Protein AF-A0A941ZDP1-F1 (afdb_monomer)

Secondary structure (DSSP, 8-state):
-GGGHHHHHHHHHHHHHHHH----HHHHHHHHHHHHHHHHHHHHTTHHHHHHHHHHHHS-HHIIIIIIGGGTTHHHHHHHHHHHHHHHHHHHHHTTTTHHHHHHHHHHHHHHHHTHHHHHHHHHHHHHHHHHHHTT-S-HHHHHHHHHHHHHHHHHHHHHHHHHHHHHHHHHHHHHHHHHHHHHHT--

pLDDT: mean 88.88, std 9.95, range [43.84, 97.94]

Mean predicted aligned error: 8.39 Å

Foldseek 3Di:
DVLLVVLVVLVVVLVCCLVPHQDDLVLLQCLQVVLVVVVVVCVVVVVLVVVLVVLCVVDPPCCLCPPCNVNSSSVVVVSNSVSVSSNSSSCSNCCVVCVVVCVVCVVVVVLVVLLPVLCVVQLVVQLVVLLVVLVVDPDPVSSVCSSVVVSVVVSVVVSVVVSVCVVVVVVVVVVVVVVVVVVVVVVD

Radius of gyration: 22.76 Å; Cα contacts (8 Å, |Δi|>4): 131; chains: 1; bounding box: 54×56×54 Å

Sequence (188 aa):
ILILMPVWLLGVLVYYIIKHRQVSEWAGWLMFTGSLLLYTLFRCADYPDYLYGLTASYIDQDFMMYTLKWSQEFLSSYAIGLLVAIHFIGAATVAPRLASLLYAGEKPIRYLAGFTFATYLFHYPLLQFFAAIASHFNDQMVRNMIMIFGSIAVIWALGTVTERRKADIKRWILFWCELFSRKVWVRL

Solvent-accessible surface area (backbone atoms only — not comparable to full-atom values): 10077 Å² total; per-residue (Å²): 116,74,85,54,42,64,49,56,49,43,54,56,49,43,53,52,44,62,74,75,49,86,67,55,63,68,58,10,47,48,29,33,53,47,28,52,52,52,50,50,51,43,58,76,66,46,42,52,61,52,46,38,52,53,49,57,74,79,40,60,65,64,54,36,61,73,70,40,47,94,53,54,52,46,68,42,47,46,56,50,39,50,36,51,39,44,22,50,52,7,43,66,51,44,38,76,81,44,37,72,62,50,61,73,44,41,65,64,51,53,56,57,57,59,30,51,61,37,41,68,71,41,46,64,63,33,36,53,53,31,45,65,64,28,67,81,49,89,49,66,66,62,29,51,47,46,21,50,53,50,31,51,52,51,33,51,55,51,19,62,56,50,56,66,43,50,61,54,51,50,51,52,51,51,51,50,54,52,56,53,55,56,58,59,66,76,75,114

Structure (mmCIF, N/CA/C/O backbone):
data_AF-A0A941ZDP1-F1
#
_entry.id   AF-A0A941ZDP1-F1
#
loop_
_atom_site.group_PDB
_atom_site.id
_atom_site.type_symbol
_atom_site.label_atom_id
_atom_site.label_alt_id
_atom_site.label_comp_id
_atom_site.label_asym_id
_atom_site.label_entity_id
_atom_site.label_seq_id
_atom_site.pdbx_PDB_ins_code
_atom_site.Cartn_x
_atom_site.Cartn_y
_atom_site.Cartn_z
_atom_site.occupancy
_atom_site.B_iso_or_equiv
_atom_site.auth_seq_id
_atom_site.auth_comp_id
_atom_site.auth_asym_id
_atom_site.auth_atom_id
_atom_site.pdbx_PDB_model_num
ATOM 1 N N . ILE A 1 1 ? 9.994 -15.106 1.713 1.00 72.56 1 ILE A N 1
ATOM 2 C CA . ILE A 1 1 ? 8.556 -15.064 2.092 1.00 72.56 1 ILE A CA 1
ATOM 3 C C . ILE A 1 1 ? 8.338 -15.141 3.608 1.00 72.56 1 ILE A C 1
ATOM 5 O O . ILE A 1 1 ? 7.694 -14.248 4.136 1.00 72.56 1 ILE A O 1
ATOM 9 N N . LEU A 1 2 ? 8.905 -16.125 4.327 1.00 87.56 2 LEU A N 1
ATOM 10 C CA . LEU A 1 2 ? 8.680 -16.290 5.777 1.00 87.56 2 LEU A CA 1
ATOM 11 C C . LEU A 1 2 ? 9.165 -15.105 6.619 1.00 87.56 2 LEU A C 1
ATOM 13 O O . LEU A 1 2 ? 8.525 -14.765 7.605 1.00 87.56 2 LEU A O 1
ATOM 17 N N . ILE A 1 3 ? 10.232 -14.423 6.195 1.00 89.94 3 ILE A N 1
ATOM 18 C CA . ILE A 1 3 ? 10.714 -13.226 6.890 1.00 89.94 3 ILE A CA 1
ATOM 19 C C . ILE A 1 3 ? 9.667 -12.100 6.903 1.00 89.94 3 ILE A C 1
ATOM 21 O O . ILE A 1 3 ? 9.624 -11.329 7.842 1.00 89.94 3 ILE A O 1
ATOM 25 N N . LEU A 1 4 ? 8.751 -12.027 5.932 1.00 90.50 4 LEU A N 1
ATOM 26 C CA . LEU A 1 4 ? 7.676 -11.022 5.912 1.00 90.50 4 LEU A CA 1
ATOM 27 C C . LEU A 1 4 ? 6.377 -11.510 6.576 1.00 90.50 4 LEU A C 1
ATOM 29 O O . LEU A 1 4 ? 5.412 -10.753 6.669 1.00 90.50 4 LEU A O 1
ATOM 33 N N . MET A 1 5 ? 6.346 -12.748 7.079 1.00 93.31 5 MET A N 1
ATOM 34 C CA . MET A 1 5 ? 5.198 -13.312 7.796 1.00 93.31 5 MET A CA 1
ATOM 35 C C . MET A 1 5 ? 4.706 -12.429 8.959 1.00 93.31 5 MET A C 1
ATOM 37 O O . MET A 1 5 ? 3.488 -12.298 9.093 1.00 93.31 5 MET A O 1
ATOM 41 N N . PRO A 1 6 ? 5.569 -11.759 9.755 1.00 93.62 6 PRO A N 1
ATOM 42 C CA . PRO A 1 6 ? 5.095 -10.863 10.810 1.00 93.62 6 PRO A CA 1
ATOM 43 C C . PRO A 1 6 ? 4.196 -9.737 10.287 1.00 93.62 6 PRO A C 1
ATOM 45 O O . PRO A 1 6 ? 3.195 -9.418 10.919 1.00 93.62 6 PRO A O 1
ATOM 48 N N . VAL A 1 7 ? 4.483 -9.188 9.100 1.00 93.88 7 VAL A N 1
ATOM 49 C CA . VAL A 1 7 ? 3.652 -8.142 8.475 1.00 93.88 7 VAL A CA 1
ATOM 50 C C . VAL A 1 7 ? 2.269 -8.686 8.120 1.00 93.88 7 VAL A C 1
ATOM 52 O O . VAL A 1 7 ? 1.257 -8.017 8.316 1.00 93.88 7 VAL A O 1
ATOM 55 N N . TRP A 1 8 ? 2.204 -9.931 7.648 1.00 92.62 8 TRP A N 1
ATOM 56 C CA . TRP A 1 8 ? 0.931 -10.596 7.383 1.00 92.62 8 TRP A CA 1
ATOM 57 C C . TRP A 1 8 ? 0.135 -10.840 8.675 1.00 92.62 8 TRP A C 1
ATOM 59 O O . TRP A 1 8 ? -1.060 -10.545 8.733 1.00 92.62 8 TRP A O 1
ATOM 69 N N . LEU A 1 9 ? 0.804 -11.307 9.736 1.00 95.25 9 LEU A N 1
ATOM 70 C CA . LEU A 1 9 ? 0.188 -11.506 11.050 1.00 95.25 9 LEU A CA 1
ATOM 71 C C . LEU A 1 9 ? -0.307 -10.193 11.667 1.00 95.25 9 LEU A C 1
ATOM 73 O O . LEU A 1 9 ? -1.360 -10.196 12.303 1.00 95.25 9 LEU A O 1
ATOM 77 N N . LEU A 1 10 ? 0.381 -9.069 11.438 1.00 95.12 10 LEU A N 1
ATOM 78 C CA . LEU A 1 10 ? -0.112 -7.746 11.832 1.00 95.12 10 LEU A CA 1
ATOM 79 C C . LEU A 1 10 ? -1.466 -7.437 11.182 1.00 95.12 10 LEU A C 1
ATOM 81 O O . LEU A 1 10 ? -2.360 -6.944 11.861 1.00 95.12 10 LEU A O 1
ATOM 85 N N . GLY A 1 11 ? -1.664 -7.783 9.907 1.00 94.19 11 GLY A N 1
ATOM 86 C CA . GLY A 1 11 ? -2.963 -7.630 9.244 1.00 94.19 11 GLY A CA 1
ATOM 87 C C . GLY A 1 11 ? -4.074 -8.452 9.909 1.00 94.19 11 GLY A C 1
ATOM 88 O O . GLY A 1 11 ? -5.175 -7.948 10.141 1.00 94.19 11 GLY A O 1
ATOM 89 N N . VAL A 1 12 ? -3.775 -9.700 10.284 1.00 95.06 12 VAL A N 1
ATOM 90 C CA . VAL A 1 12 ? -4.707 -10.563 11.032 1.00 95.06 12 VAL A CA 1
ATOM 91 C C . VAL A 1 12 ? -5.021 -9.967 12.406 1.00 95.06 12 VAL A C 1
ATOM 93 O O . VAL A 1 12 ? -6.183 -9.900 12.804 1.00 95.06 12 VAL A O 1
ATOM 96 N N . LEU A 1 13 ? -4.002 -9.485 13.119 1.00 95.56 13 LEU A N 1
ATOM 97 C CA . LEU A 1 13 ? -4.158 -8.830 14.415 1.00 95.56 13 LEU A CA 1
ATOM 98 C C . LEU A 1 13 ? -5.055 -7.588 14.313 1.00 95.56 13 LEU A C 1
ATOM 100 O O . LEU A 1 13 ? -5.985 -7.442 15.103 1.00 95.56 13 LEU A O 1
ATOM 104 N N . VAL A 1 14 ? -4.819 -6.729 13.319 1.00 95.94 14 VAL A N 1
ATOM 105 C CA . VAL A 1 14 ? -5.633 -5.534 13.047 1.00 95.94 14 VAL A CA 1
ATOM 106 C C . VAL A 1 14 ? -7.095 -5.907 12.824 1.00 95.94 14 VAL A C 1
ATOM 108 O O . VAL A 1 14 ? -7.973 -5.284 13.419 1.00 95.94 14 VAL A O 1
ATOM 111 N N . TYR A 1 15 ? -7.370 -6.953 12.037 1.00 94.62 15 TYR A N 1
ATOM 112 C CA . TYR A 1 15 ? -8.733 -7.446 11.826 1.00 94.62 15 TYR A CA 1
ATOM 113 C C . TYR A 1 15 ? -9.427 -7.804 13.150 1.00 94.62 15 TYR A C 1
ATOM 115 O O . TYR A 1 15 ? -10.560 -7.379 13.388 1.00 94.62 15 TYR A O 1
ATOM 123 N N . TYR A 1 16 ? -8.749 -8.535 14.039 1.00 94.44 16 TYR A N 1
ATOM 124 C CA . TYR A 1 16 ? -9.312 -8.885 15.345 1.00 94.44 16 TYR A CA 1
ATOM 125 C C . TYR A 1 16 ? -9.478 -7.672 16.265 1.00 94.44 16 TYR A C 1
ATOM 127 O O . TYR A 1 16 ? -10.497 -7.573 16.949 1.00 94.44 16 TYR A O 1
ATOM 135 N N . ILE A 1 17 ? -8.525 -6.735 16.269 1.00 93.81 17 ILE A N 1
ATOM 136 C CA . ILE A 1 17 ? -8.624 -5.503 17.062 1.00 93.81 17 ILE A CA 1
ATOM 137 C C . ILE A 1 17 ? -9.848 -4.697 16.631 1.00 93.81 17 ILE A C 1
ATOM 139 O O . ILE A 1 17 ? -10.674 -4.376 17.478 1.00 93.81 17 ILE A O 1
ATOM 143 N N . ILE A 1 18 ? -10.007 -4.434 15.332 1.00 94.12 18 ILE A N 1
ATOM 144 C CA . ILE A 1 18 ? -11.134 -3.654 14.798 1.00 94.12 18 ILE A CA 1
ATOM 145 C C . ILE A 1 18 ? -12.472 -4.342 15.099 1.00 94.12 18 ILE A C 1
ATOM 147 O O . ILE A 1 18 ? -13.456 -3.683 15.422 1.00 94.12 18 ILE A O 1
ATOM 151 N N . LYS A 1 19 ? -12.520 -5.677 15.018 1.00 92.62 19 LYS A N 1
ATOM 152 C CA . LYS A 1 19 ? -13.747 -6.444 15.260 1.00 92.62 19 LYS A CA 1
ATOM 153 C C . LYS A 1 19 ? -14.175 -6.461 16.730 1.00 92.62 19 LYS A C 1
ATOM 155 O O . LYS A 1 19 ? -15.371 -6.498 17.006 1.00 92.62 19 LYS A O 1
ATOM 160 N N . HIS A 1 20 ? -13.223 -6.492 17.664 1.00 89.94 20 HIS A N 1
ATOM 161 C CA . HIS A 1 20 ? -13.499 -6.765 19.080 1.00 89.94 20 HIS A CA 1
ATOM 162 C C . HIS A 1 20 ? -13.248 -5.588 20.024 1.00 89.94 20 HIS A C 1
ATOM 164 O O . HIS A 1 20 ? -13.673 -5.649 21.177 1.00 89.94 20 HIS A O 1
ATOM 170 N N . ARG A 1 21 ? -12.559 -4.532 19.586 1.00 83.69 21 ARG A N 1
ATOM 171 C CA . ARG A 1 21 ? -12.240 -3.379 20.430 1.00 83.69 21 ARG A CA 1
ATOM 172 C C . ARG A 1 21 ? -12.744 -2.089 19.811 1.00 83.69 21 ARG A C 1
ATOM 174 O O . ARG A 1 21 ? -12.539 -1.818 18.636 1.00 83.69 21 ARG A O 1
ATOM 181 N N . GLN A 1 22 ? -13.352 -1.273 20.660 1.00 80.44 22 GLN A N 1
ATOM 182 C CA . GLN A 1 22 ? -13.681 0.110 20.356 1.00 80.44 22 GLN A CA 1
ATOM 183 C C . GLN A 1 22 ? -12.538 0.976 20.889 1.00 80.44 22 GLN A C 1
ATOM 185 O O . GLN A 1 22 ? -12.274 0.995 22.092 1.00 80.44 22 GLN A O 1
ATOM 190 N N . VAL A 1 23 ? -11.813 1.630 19.986 1.00 90.19 23 VAL A N 1
ATOM 191 C CA . VAL A 1 23 ? -10.816 2.648 20.335 1.00 90.19 23 VAL A CA 1
ATOM 192 C C . VAL A 1 23 ? -11.554 3.974 20.518 1.00 90.19 23 VAL A C 1
ATOM 194 O O . VAL A 1 23 ? -12.554 4.226 19.848 1.00 90.19 23 VAL A O 1
ATOM 197 N N . SER A 1 24 ? -11.105 4.821 21.447 1.00 93.88 24 SER A N 1
ATOM 198 C CA . SER A 1 24 ? -11.713 6.143 21.613 1.00 93.88 24 SER A CA 1
ATOM 199 C C . SER A 1 24 ? -11.507 6.993 20.358 1.00 93.88 24 SER A C 1
ATOM 201 O O . SER A 1 24 ? -10.488 6.884 19.679 1.00 93.88 24 SER A O 1
ATOM 203 N N . GLU A 1 25 ? -12.457 7.875 20.058 1.00 93.31 25 GLU A N 1
ATOM 204 C CA . GLU A 1 25 ? -12.413 8.690 18.839 1.00 93.31 25 GLU A CA 1
ATOM 205 C C . GLU A 1 25 ? -11.137 9.544 18.743 1.00 93.31 25 GLU A C 1
ATOM 207 O O . GLU A 1 25 ? -10.504 9.603 17.690 1.00 93.31 25 GLU A O 1
ATOM 212 N N . TRP A 1 26 ? -10.714 10.148 19.858 1.00 96.12 26 TRP A N 1
ATOM 213 C CA . TRP A 1 26 ? -9.464 10.907 19.933 1.00 96.12 26 TRP A CA 1
ATOM 214 C C . TRP A 1 26 ? -8.241 10.052 19.580 1.00 96.12 26 TRP A C 1
ATOM 216 O O . TRP A 1 26 ? -7.421 10.449 18.751 1.00 96.12 26 TRP A O 1
ATOM 226 N N . ALA A 1 27 ? -8.133 8.858 20.172 1.00 96.06 27 ALA A N 1
ATOM 227 C CA . ALA A 1 27 ? -7.043 7.941 19.864 1.00 96.06 27 ALA A CA 1
ATOM 228 C C . ALA A 1 27 ? -7.111 7.466 18.404 1.00 96.06 27 ALA A C 1
ATOM 230 O O . ALA A 1 27 ? -6.072 7.345 17.763 1.00 96.06 27 ALA A O 1
ATOM 231 N N . GLY A 1 28 ? -8.314 7.276 17.853 1.00 96.06 28 GLY A N 1
ATOM 232 C CA . GLY A 1 28 ? -8.525 6.957 16.442 1.00 96.06 28 GLY A CA 1
ATOM 233 C C . GLY A 1 28 ? -7.964 8.025 15.502 1.00 96.06 28 GLY A C 1
ATOM 234 O O . GLY A 1 28 ? -7.214 7.695 14.583 1.00 96.06 28 GLY A O 1
ATOM 235 N N . TRP A 1 29 ? -8.253 9.303 15.763 1.00 97.38 29 TRP A N 1
ATOM 236 C CA . TRP A 1 29 ? -7.691 10.417 14.992 1.00 97.38 29 TRP A CA 1
ATOM 237 C C . TRP A 1 29 ? -6.174 10.504 15.120 1.00 97.38 29 TRP A C 1
ATOM 239 O O . TRP A 1 29 ? -5.500 10.625 14.099 1.00 97.38 29 TRP A O 1
ATOM 249 N N . LEU A 1 30 ? -5.636 10.377 16.336 1.00 97.81 30 LEU A N 1
ATOM 250 C CA . LEU A 1 30 ? -4.191 10.381 16.567 1.00 97.81 30 LEU A CA 1
ATOM 251 C C . LEU A 1 30 ? -3.495 9.230 15.828 1.00 97.81 30 LEU A C 1
ATOM 253 O O . LEU A 1 30 ? -2.451 9.431 15.218 1.00 97.81 30 LEU A O 1
ATOM 257 N N . MET A 1 31 ? -4.081 8.031 15.838 1.00 97.62 31 MET A N 1
ATOM 258 C CA . MET A 1 31 ? -3.571 6.881 15.089 1.00 97.62 31 MET A CA 1
ATOM 259 C C . MET A 1 31 ? -3.656 7.107 13.578 1.00 97.62 31 MET A C 1
ATOM 261 O O . MET A 1 31 ? -2.704 6.804 12.863 1.00 97.62 31 MET A O 1
ATOM 265 N N . PHE A 1 32 ? -4.762 7.661 13.080 1.00 97.31 32 PHE A N 1
ATOM 266 C CA . PHE A 1 32 ? -4.978 7.902 11.654 1.00 97.31 32 PHE A CA 1
ATOM 267 C C . PHE A 1 32 ? -4.021 8.961 11.089 1.00 97.31 32 PHE A C 1
ATOM 269 O O . PHE A 1 32 ? -3.308 8.687 10.125 1.00 97.31 32 PHE A O 1
ATOM 276 N N . THR A 1 33 ? -3.961 10.151 11.694 1.00 97.62 33 THR A N 1
ATOM 277 C CA . THR A 1 33 ? -3.116 11.255 11.209 1.00 97.62 33 THR A CA 1
ATOM 278 C C . THR A 1 33 ? -1.663 11.100 11.640 1.00 97.62 33 THR A C 1
ATOM 280 O O . THR A 1 33 ? -0.757 11.360 10.850 1.00 97.62 33 THR A O 1
ATOM 283 N N . GLY A 1 34 ? -1.422 10.618 12.861 1.00 97.75 34 GLY A N 1
ATOM 284 C CA . GLY A 1 34 ? -0.081 10.409 13.397 1.00 97.75 34 GLY A CA 1
ATOM 285 C C . GLY A 1 34 ? 0.694 9.340 12.634 1.00 97.75 34 GLY A C 1
ATOM 286 O O . GLY A 1 34 ? 1.875 9.535 12.370 1.00 97.75 34 GLY A O 1
ATOM 287 N N . SER A 1 35 ? 0.046 8.252 12.201 1.00 97.69 35 SER A N 1
ATOM 288 C CA . SER A 1 35 ? 0.704 7.237 11.358 1.00 97.69 35 SER A CA 1
ATOM 289 C C . SER A 1 35 ? 1.118 7.785 9.991 1.00 97.69 35 SER A C 1
ATOM 291 O O . SER A 1 35 ? 2.223 7.492 9.539 1.00 97.69 35 SER A O 1
ATOM 293 N N . LEU A 1 36 ? 0.282 8.617 9.357 1.00 97.25 36 LEU A N 1
ATOM 294 C CA . LEU A 1 36 ? 0.625 9.285 8.098 1.00 97.25 36 LEU A CA 1
ATOM 295 C C . LEU A 1 36 ? 1.797 10.248 8.288 1.00 97.25 36 LEU A C 1
ATOM 297 O O . LEU A 1 36 ? 2.756 10.193 7.521 1.00 97.25 36 LEU A O 1
ATOM 301 N N . LEU A 1 37 ? 1.754 11.081 9.331 1.00 97.94 37 LEU A N 1
ATOM 302 C CA . LEU A 1 37 ? 2.835 12.010 9.645 1.00 97.94 37 LEU A CA 1
ATOM 303 C C . LEU A 1 37 ? 4.148 11.259 9.900 1.00 97.94 37 LEU A C 1
ATOM 305 O O . LEU A 1 37 ? 5.164 11.564 9.279 1.00 97.94 37 LEU A O 1
ATOM 309 N N . LEU A 1 38 ? 4.122 10.228 10.746 1.00 97.69 38 LEU A N 1
ATOM 310 C CA . LEU A 1 38 ? 5.295 9.403 11.029 1.00 97.69 38 LEU A CA 1
ATOM 311 C C . LEU A 1 38 ? 5.821 8.705 9.776 1.00 97.69 38 LEU A C 1
ATOM 313 O O . LEU A 1 38 ? 7.029 8.684 9.575 1.00 97.69 38 LEU A O 1
ATOM 317 N N . TYR A 1 39 ? 4.950 8.192 8.905 1.00 97.50 39 TYR A N 1
ATOM 318 C CA . TYR A 1 39 ? 5.371 7.611 7.630 1.00 97.50 39 TYR A CA 1
ATOM 319 C C . TYR A 1 39 ? 6.053 8.646 6.728 1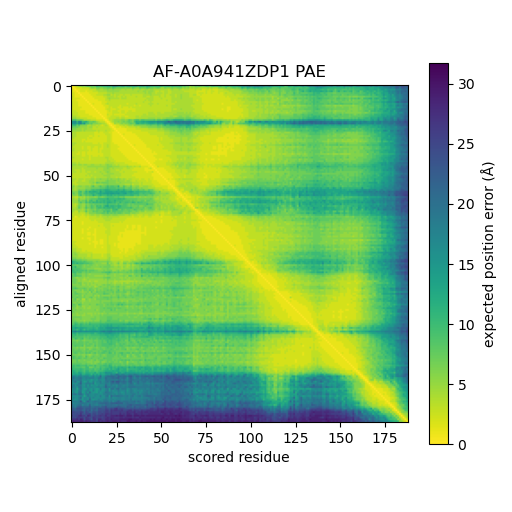.00 97.50 39 TYR A C 1
ATOM 321 O O . TYR A 1 39 ? 7.100 8.362 6.148 1.00 97.50 39 TYR A O 1
ATOM 329 N N . THR A 1 40 ? 5.499 9.859 6.625 1.00 97.19 40 THR A N 1
ATOM 330 C CA . THR A 1 40 ? 6.119 10.924 5.826 1.00 97.19 40 THR A CA 1
ATOM 331 C C . THR A 1 40 ? 7.479 11.326 6.380 1.00 97.19 40 THR A C 1
ATOM 333 O O . THR A 1 40 ? 8.433 11.397 5.615 1.00 97.19 40 THR A O 1
ATOM 336 N N . LEU A 1 41 ? 7.612 11.490 7.699 1.00 97.44 41 LEU A N 1
ATOM 337 C CA . LEU A 1 41 ? 8.895 11.776 8.343 1.00 97.44 41 LEU A CA 1
ATOM 338 C C . LEU A 1 41 ? 9.895 10.635 8.133 1.00 97.44 41 LEU A C 1
ATOM 340 O O . LEU A 1 41 ? 11.043 10.884 7.783 1.00 97.44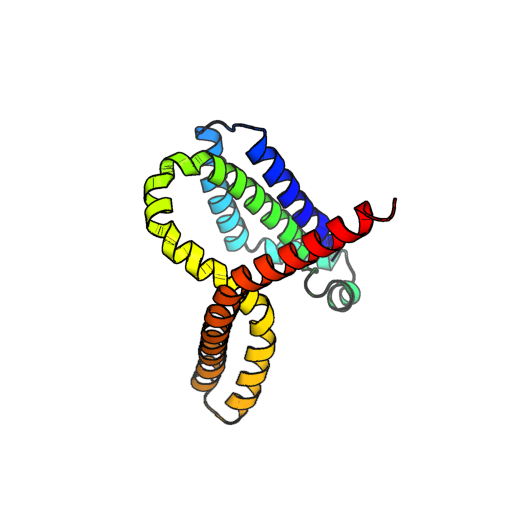 41 LEU A O 1
ATOM 344 N N . PHE A 1 42 ? 9.443 9.387 8.272 1.00 96.00 42 PHE A N 1
ATOM 345 C CA . PHE A 1 42 ? 10.253 8.195 8.034 1.00 96.00 42 PHE A CA 1
ATOM 346 C C . PHE A 1 42 ? 10.812 8.159 6.605 1.00 96.00 42 PHE A C 1
ATOM 348 O O . PHE A 1 42 ? 11.974 7.819 6.405 1.00 96.00 42 PHE A O 1
ATOM 355 N N . ARG A 1 43 ? 10.009 8.550 5.608 1.00 95.06 43 ARG A N 1
ATOM 356 C CA . ARG A 1 43 ? 10.439 8.614 4.204 1.00 95.06 43 ARG A CA 1
ATOM 357 C C . ARG A 1 43 ? 11.306 9.833 3.897 1.00 95.06 43 ARG A C 1
ATOM 359 O O . ARG A 1 43 ? 12.279 9.677 3.182 1.00 95.06 43 ARG A O 1
ATOM 366 N N . CYS A 1 44 ? 10.974 11.012 4.418 1.00 96.12 44 CYS A N 1
ATOM 367 C CA . CYS A 1 44 ? 11.727 12.243 4.151 1.00 96.12 44 CYS A CA 1
ATOM 368 C C . CYS A 1 44 ? 13.101 12.277 4.829 1.00 96.12 44 CYS A C 1
ATOM 370 O O . CYS A 1 44 ? 13.954 13.051 4.415 1.00 96.12 44 CYS A O 1
ATOM 372 N N . ALA A 1 45 ? 13.300 11.487 5.884 1.00 95.62 45 ALA A N 1
ATOM 373 C CA . ALA A 1 45 ? 14.588 11.341 6.556 1.00 95.62 45 ALA A CA 1
ATOM 374 C C . ALA A 1 45 ? 15.385 10.114 6.069 1.00 95.62 45 ALA A C 1
ATOM 376 O O . ALA A 1 45 ? 16.323 9.704 6.746 1.00 95.62 45 ALA A O 1
ATOM 377 N N . ASP A 1 46 ? 14.986 9.502 4.945 1.00 94.25 46 ASP A N 1
ATOM 378 C CA . ASP A 1 46 ? 15.668 8.365 4.306 1.00 94.25 46 ASP A CA 1
ATOM 379 C C . ASP A 1 46 ? 15.950 7.178 5.251 1.00 94.25 46 ASP A C 1
ATOM 381 O O . ASP A 1 46 ? 16.885 6.396 5.066 1.00 94.25 46 ASP A O 1
ATOM 385 N N . TYR A 1 47 ? 15.093 6.983 6.263 1.00 94.12 47 TYR A N 1
ATOM 386 C CA . TYR A 1 47 ? 15.219 5.853 7.186 1.00 94.12 47 TYR A CA 1
ATOM 387 C C . TYR A 1 47 ? 15.203 4.478 6.504 1.00 94.12 47 TYR A C 1
ATOM 389 O O . TYR A 1 47 ? 15.905 3.598 6.999 1.00 94.12 47 TYR A O 1
ATOM 397 N N . PRO A 1 48 ? 14.447 4.238 5.411 1.00 93.12 48 PRO A N 1
ATOM 398 C CA . PRO A 1 48 ? 14.537 2.976 4.683 1.00 93.12 48 PRO A CA 1
ATOM 399 C C . PRO A 1 48 ? 15.965 2.645 4.244 1.00 93.12 48 PRO A C 1
ATOM 401 O O . PRO A 1 48 ? 16.440 1.548 4.522 1.00 93.12 48 PRO A O 1
ATOM 404 N N . ASP A 1 49 ? 16.673 3.616 3.664 1.00 92.62 49 ASP A N 1
ATOM 405 C CA . ASP A 1 49 ? 18.039 3.420 3.176 1.00 92.62 49 ASP A CA 1
ATOM 406 C C . ASP A 1 49 ? 19.018 3.242 4.344 1.00 92.62 49 ASP A C 1
ATOM 408 O O . ASP A 1 49 ? 19.926 2.411 4.289 1.00 92.62 49 ASP A O 1
ATOM 412 N N . TYR A 1 50 ? 18.790 3.954 5.453 1.00 93.62 50 TYR A N 1
ATOM 413 C CA . TYR A 1 50 ? 19.544 3.746 6.689 1.00 93.62 50 TYR A CA 1
ATOM 414 C C . TYR A 1 50 ? 19.365 2.324 7.251 1.00 93.62 50 TYR A C 1
ATOM 416 O O . TYR A 1 50 ? 20.347 1.669 7.603 1.00 93.62 50 TYR A O 1
ATOM 424 N N . LEU A 1 51 ? 18.129 1.817 7.323 1.00 92.94 51 LEU A N 1
ATOM 425 C CA . LEU A 1 51 ? 17.842 0.464 7.814 1.00 92.94 51 LEU A CA 1
ATOM 426 C C . LEU A 1 51 ? 18.371 -0.615 6.864 1.00 92.94 51 LEU A C 1
ATOM 428 O O . LEU A 1 51 ? 18.832 -1.663 7.329 1.00 92.94 51 LEU A O 1
ATOM 432 N N . TYR A 1 52 ? 18.347 -0.360 5.556 1.00 91.06 52 TYR A N 1
ATOM 433 C CA . TYR A 1 52 ? 19.005 -1.211 4.574 1.00 91.06 52 TYR A CA 1
ATOM 434 C C . TYR A 1 52 ? 20.515 -1.264 4.815 1.00 91.06 52 TYR A C 1
ATOM 436 O O . TYR A 1 52 ? 21.070 -2.353 4.952 1.00 91.06 52 TYR A O 1
ATOM 444 N N . GLY A 1 53 ? 21.170 -0.106 4.954 1.00 90.75 53 GLY A N 1
ATOM 445 C CA . GLY A 1 53 ? 22.604 -0.012 5.240 1.00 90.75 53 GLY A CA 1
ATOM 446 C C . GLY A 1 53 ? 22.993 -0.710 6.544 1.00 90.75 53 GLY A C 1
ATOM 447 O O . GLY A 1 53 ? 23.983 -1.440 6.591 1.00 90.75 53 GLY A O 1
ATOM 448 N N . LEU A 1 54 ? 22.168 -0.567 7.584 1.00 90.88 54 LEU A N 1
ATOM 449 C CA . LEU A 1 54 ? 22.338 -1.286 8.843 1.00 90.88 54 LEU A CA 1
ATOM 450 C C . LEU A 1 54 ? 22.267 -2.800 8.619 1.00 90.88 54 LEU A C 1
ATOM 452 O O . LEU A 1 54 ? 23.157 -3.528 9.047 1.00 90.88 54 LEU A O 1
ATOM 456 N N . THR A 1 55 ? 21.255 -3.280 7.899 1.00 89.81 55 THR A N 1
ATOM 457 C CA . THR A 1 55 ? 21.100 -4.708 7.585 1.00 89.81 55 THR A CA 1
ATOM 458 C C . THR A 1 55 ? 22.301 -5.232 6.792 1.00 89.81 55 THR A C 1
ATOM 460 O O . THR A 1 55 ? 22.853 -6.274 7.139 1.00 89.81 55 THR A O 1
ATOM 463 N N . ALA A 1 56 ? 22.765 -4.468 5.802 1.00 89.56 56 ALA A N 1
ATOM 464 C CA . ALA A 1 56 ? 23.924 -4.794 4.974 1.00 89.56 56 ALA A CA 1
ATOM 465 C C . ALA A 1 56 ? 25.261 -4.781 5.736 1.00 89.56 56 ALA A C 1
ATOM 467 O O . ALA A 1 56 ? 26.223 -5.389 5.277 1.00 89.56 56 ALA A O 1
ATOM 468 N N . SER A 1 57 ? 25.344 -4.118 6.897 1.00 91.50 57 SER A N 1
ATOM 469 C CA . SER A 1 57 ? 26.533 -4.185 7.760 1.00 91.50 57 SER A CA 1
ATOM 470 C C . SER A 1 57 ? 26.628 -5.465 8.598 1.00 91.50 57 SER A C 1
ATOM 472 O O . SER A 1 57 ? 27.719 -5.820 9.038 1.00 91.50 57 SER A O 1
ATOM 474 N N . TYR A 1 58 ? 25.507 -6.166 8.814 1.00 90.38 58 TYR A N 1
ATOM 475 C CA . TYR A 1 58 ? 25.448 -7.378 9.644 1.00 90.38 58 TYR A CA 1
ATOM 476 C C . TYR A 1 58 ? 25.182 -8.656 8.848 1.00 90.38 58 TYR A C 1
ATOM 478 O O . TYR A 1 58 ? 25.481 -9.749 9.329 1.00 90.38 58 TYR A O 1
ATOM 486 N N . ILE A 1 59 ? 24.595 -8.539 7.658 1.00 89.00 59 ILE A N 1
ATOM 487 C CA . ILE A 1 59 ? 24.251 -9.660 6.789 1.00 89.00 59 ILE A CA 1
ATOM 488 C C . ILE A 1 59 ? 25.107 -9.583 5.532 1.00 89.00 59 ILE A C 1
ATOM 490 O O . ILE A 1 59 ? 25.258 -8.523 4.932 1.00 89.00 59 ILE A O 1
ATOM 494 N N . ASP A 1 60 ? 25.641 -10.733 5.132 1.00 88.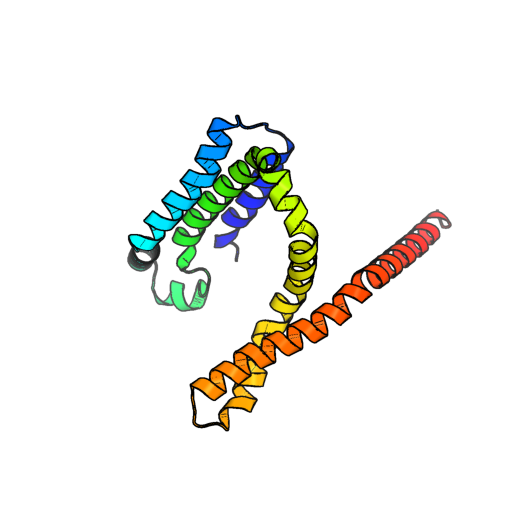31 60 ASP A N 1
ATOM 495 C CA . ASP A 1 60 ? 26.405 -10.878 3.902 1.00 88.31 60 ASP A CA 1
ATOM 496 C C . ASP A 1 60 ? 25.626 -10.378 2.667 1.00 88.31 60 ASP A C 1
ATOM 498 O O . ASP A 1 60 ? 24.433 -10.658 2.497 1.00 88.31 60 ASP A O 1
ATOM 502 N N . GLN A 1 61 ? 26.313 -9.630 1.800 1.00 82.88 61 GLN A N 1
ATOM 503 C CA . GLN A 1 61 ? 25.688 -8.978 0.647 1.00 82.88 61 GLN A CA 1
ATOM 504 C C . GLN A 1 61 ? 25.187 -9.987 -0.389 1.00 82.88 61 GLN A C 1
ATOM 506 O O . GLN A 1 61 ? 24.108 -9.786 -0.955 1.00 82.88 61 GLN A O 1
ATOM 511 N N . ASP A 1 62 ? 25.906 -11.093 -0.597 1.00 85.69 62 ASP A N 1
ATOM 512 C CA . ASP A 1 62 ? 25.469 -12.144 -1.516 1.00 85.69 62 ASP A CA 1
ATOM 513 C C . ASP A 1 62 ? 24.217 -12.834 -0.966 1.00 85.69 62 ASP A C 1
ATOM 515 O O . ASP A 1 62 ? 23.246 -13.066 -1.695 1.00 85.69 62 ASP A O 1
ATOM 519 N N . PHE A 1 63 ? 24.162 -13.083 0.343 1.00 85.50 63 PHE A N 1
ATOM 520 C CA . PHE A 1 63 ? 22.947 -13.589 0.973 1.00 85.50 63 PHE A CA 1
ATOM 521 C C . PHE A 1 63 ? 21.752 -12.637 0.775 1.00 85.50 63 PHE A C 1
ATOM 523 O O . PHE A 1 63 ? 20.651 -13.088 0.429 1.00 85.50 63 PHE A O 1
ATOM 530 N N . MET A 1 64 ? 21.952 -11.325 0.931 1.00 83.69 64 MET A N 1
ATOM 531 C CA . MET A 1 64 ? 20.900 -10.331 0.691 1.00 83.69 64 MET A CA 1
ATOM 532 C C . MET A 1 64 ? 20.426 -10.326 -0.770 1.00 83.69 64 MET A C 1
ATOM 534 O O . MET A 1 64 ? 19.224 -10.466 -1.023 1.00 83.69 64 MET A O 1
ATOM 538 N N . MET A 1 65 ? 21.346 -10.258 -1.734 1.00 81.62 65 MET A N 1
ATOM 539 C CA . MET A 1 65 ? 20.995 -10.181 -3.154 1.00 81.62 65 MET A CA 1
ATOM 540 C C . MET A 1 65 ? 20.385 -11.478 -3.696 1.00 81.62 65 MET A C 1
ATOM 542 O O . MET A 1 65 ? 19.386 -11.434 -4.419 1.00 81.62 65 MET A O 1
ATOM 546 N N . TYR A 1 66 ? 20.945 -12.642 -3.355 1.00 84.44 66 TYR A N 1
ATOM 547 C CA . TYR A 1 66 ? 20.542 -13.912 -3.966 1.00 84.44 66 TYR A CA 1
ATOM 548 C C . TYR A 1 66 ? 19.440 -14.641 -3.199 1.00 84.44 66 TYR A C 1
ATOM 550 O O . TYR A 1 66 ? 18.605 -15.300 -3.829 1.00 84.44 66 TYR A O 1
ATOM 558 N N . THR A 1 67 ? 19.391 -14.509 -1.870 1.00 84.69 67 THR A N 1
ATOM 559 C CA . THR A 1 67 ? 18.407 -15.225 -1.040 1.00 84.69 67 THR A CA 1
ATOM 560 C C . THR A 1 67 ? 17.220 -14.341 -0.684 1.00 84.69 67 THR A C 1
ATOM 562 O O . THR A 1 67 ? 16.070 -14.731 -0.909 1.00 84.69 67 THR A O 1
ATOM 565 N N . LEU A 1 68 ? 17.471 -13.144 -0.145 1.00 81.94 68 LEU A N 1
ATOM 566 C CA . LEU A 1 68 ? 16.399 -12.247 0.295 1.00 81.94 68 LEU A CA 1
ATOM 567 C C . LEU A 1 68 ? 15.711 -11.555 -0.886 1.00 81.94 68 LEU A C 1
ATOM 569 O O . LEU A 1 68 ? 14.481 -11.439 -0.863 1.00 81.94 68 LEU A O 1
ATOM 573 N N . LYS A 1 69 ? 16.451 -11.165 -1.934 1.00 85.69 69 LYS A N 1
ATOM 574 C CA . LYS A 1 69 ? 15.917 -10.493 -3.136 1.00 85.69 69 LYS A CA 1
ATOM 575 C C . LYS A 1 69 ? 14.964 -9.354 -2.733 1.00 85.69 69 LYS A C 1
ATOM 577 O O . LYS A 1 69 ? 15.328 -8.456 -1.985 1.00 85.69 69 LYS A O 1
ATOM 582 N N . TRP A 1 70 ? 13.691 -9.443 -3.122 1.00 80.56 70 TRP A N 1
ATOM 583 C CA . TRP A 1 70 ? 12.628 -8.483 -2.793 1.00 80.56 70 TRP A CA 1
ATOM 584 C C . TRP A 1 70 ? 12.340 -8.309 -1.292 1.00 80.56 70 TRP A C 1
ATOM 586 O O . TRP A 1 70 ? 11.629 -7.389 -0.913 1.00 80.56 70 TRP A O 1
ATOM 596 N N . SER A 1 71 ? 12.835 -9.204 -0.434 1.00 85.44 71 SER A N 1
ATOM 597 C CA . SER A 1 71 ? 12.676 -9.145 1.025 1.00 85.44 71 SER A CA 1
ATOM 598 C C . SER A 1 71 ? 13.894 -8.560 1.749 1.00 85.44 71 SER A C 1
ATOM 600 O O . SER A 1 71 ? 13.929 -8.625 2.972 1.00 85.44 71 SER A O 1
ATOM 602 N N . GLN A 1 72 ? 14.891 -8.015 1.044 1.00 87.12 72 GLN A N 1
ATOM 603 C CA . GLN A 1 72 ? 16.082 -7.425 1.676 1.00 87.12 72 GLN A CA 1
ATOM 604 C C . GLN A 1 72 ? 15.760 -6.193 2.545 1.00 87.12 72 GLN A C 1
ATOM 606 O O . GLN A 1 72 ? 16.417 -5.955 3.549 1.00 87.12 72 GLN A O 1
ATOM 611 N N . GLU A 1 73 ? 14.666 -5.494 2.234 1.00 89.25 73 GLU A N 1
ATOM 612 C CA . GLU A 1 73 ? 14.128 -4.337 2.969 1.00 89.25 73 GLU A CA 1
ATOM 613 C C . GLU A 1 73 ? 13.169 -4.736 4.107 1.00 89.25 73 GLU A C 1
ATOM 615 O O . GLU A 1 73 ? 12.171 -4.059 4.380 1.00 89.25 73 GLU A O 1
ATOM 620 N N . PHE A 1 74 ? 13.378 -5.891 4.742 1.00 92.12 74 PHE A N 1
ATOM 621 C CA . PHE A 1 74 ? 12.400 -6.426 5.696 1.00 92.12 74 PHE A CA 1
ATOM 622 C C . PHE A 1 74 ? 12.263 -5.570 6.965 1.00 92.12 74 PHE A C 1
ATOM 624 O O . PHE A 1 74 ? 11.144 -5.426 7.450 1.00 92.12 74 PHE A O 1
ATOM 631 N N . LEU A 1 75 ? 13.339 -4.938 7.459 1.00 93.81 75 LEU A N 1
ATOM 632 C CA . LEU A 1 75 ? 13.274 -3.993 8.591 1.00 93.81 75 LEU A CA 1
ATOM 633 C C . LEU A 1 75 ? 12.376 -2.796 8.262 1.00 93.81 75 LEU A C 1
ATOM 635 O O . LEU A 1 75 ? 11.433 -2.497 8.999 1.00 93.81 75 LEU A O 1
ATOM 639 N N . SER A 1 76 ? 12.628 -2.158 7.118 1.00 93.94 76 SER A N 1
ATOM 640 C CA . SER A 1 76 ? 11.806 -1.071 6.582 1.00 93.94 76 SER A CA 1
ATOM 641 C C . SER A 1 76 ? 10.352 -1.526 6.416 1.00 93.94 76 SER A C 1
ATOM 643 O O . SER A 1 76 ? 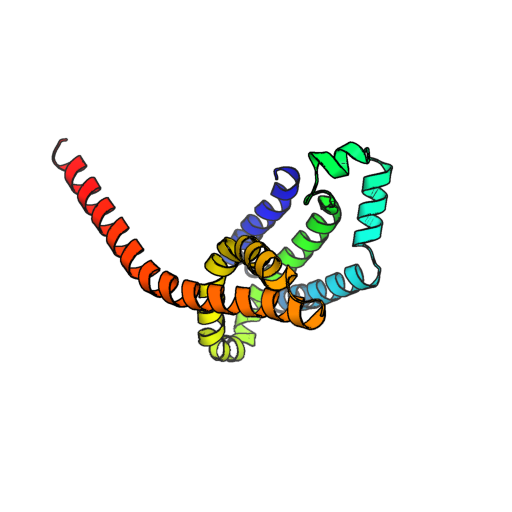9.420 -0.825 6.808 1.00 93.94 76 SER A O 1
ATOM 645 N N . SER A 1 77 ? 10.145 -2.750 5.922 1.00 93.62 77 SER A N 1
ATOM 646 C CA . SER A 1 77 ? 8.819 -3.353 5.750 1.00 93.62 77 SER A CA 1
ATOM 647 C C . SER A 1 77 ? 8.095 -3.599 7.076 1.00 93.62 77 SER A C 1
ATOM 649 O O . SER A 1 77 ? 6.875 -3.460 7.129 1.00 93.62 77 SER A O 1
ATOM 651 N N . TYR A 1 78 ? 8.805 -3.938 8.156 1.00 95.50 78 TYR A N 1
ATOM 652 C CA . TYR A 1 78 ? 8.210 -4.089 9.487 1.00 95.50 78 TYR A CA 1
ATOM 653 C C . TYR A 1 78 ? 7.767 -2.747 10.060 1.00 95.50 78 TYR A C 1
ATOM 655 O O . TYR A 1 78 ? 6.645 -2.641 10.555 1.00 95.50 78 TYR A O 1
ATOM 663 N N . ALA A 1 79 ? 8.616 -1.722 9.953 1.00 96.06 79 ALA A N 1
ATOM 664 C CA . ALA A 1 79 ? 8.285 -0.375 10.404 1.00 96.06 79 ALA A CA 1
ATOM 665 C C . ALA A 1 79 ? 7.062 0.169 9.650 1.00 96.06 79 ALA A C 1
ATOM 667 O O . ALA A 1 79 ? 6.079 0.586 10.263 1.00 96.06 79 ALA A O 1
ATOM 668 N N . ILE A 1 80 ? 7.076 0.078 8.316 1.00 96.19 80 ILE A N 1
ATOM 669 C CA . ILE A 1 80 ? 5.955 0.505 7.471 1.00 96.19 80 ILE A CA 1
ATOM 670 C C . ILE A 1 80 ? 4.710 -0.340 7.761 1.00 96.19 80 ILE A C 1
ATOM 672 O O . ILE A 1 80 ? 3.624 0.210 7.917 1.00 96.19 80 ILE A O 1
ATOM 676 N N . GLY A 1 81 ? 4.852 -1.661 7.887 1.00 96.19 81 GLY A N 1
ATOM 677 C CA . GLY A 1 81 ? 3.750 -2.566 8.209 1.00 96.19 81 GLY A CA 1
ATOM 678 C C . GLY A 1 81 ? 3.066 -2.216 9.531 1.00 96.19 81 GLY A C 1
ATOM 679 O O . GLY A 1 81 ? 1.838 -2.216 9.603 1.00 96.19 81 GLY A O 1
ATOM 680 N N . LEU A 1 82 ? 3.839 -1.845 10.555 1.00 97.19 82 LEU A N 1
ATOM 681 C CA . LEU A 1 82 ? 3.307 -1.378 11.833 1.00 97.19 82 LEU A CA 1
ATOM 682 C C . LEU A 1 82 ? 2.580 -0.033 11.698 1.00 97.19 82 LEU A C 1
ATOM 684 O O . LEU A 1 82 ? 1.476 0.114 12.220 1.00 97.19 82 LEU A O 1
ATOM 688 N N . LEU A 1 83 ? 3.157 0.932 10.976 1.00 97.69 83 LEU A N 1
ATOM 689 C CA . LEU A 1 83 ? 2.506 2.222 10.724 1.00 97.69 83 LEU A CA 1
ATOM 690 C C . LEU A 1 83 ? 1.181 2.045 9.973 1.00 97.69 83 LEU A C 1
ATOM 692 O O . LEU A 1 83 ? 0.179 2.642 10.359 1.00 97.69 83 LEU A O 1
ATOM 696 N N . VAL A 1 84 ? 1.147 1.176 8.960 1.00 97.31 84 VAL A N 1
ATOM 697 C CA . VAL A 1 84 ? -0.071 0.825 8.214 1.00 97.31 84 VAL A CA 1
ATOM 698 C C . VAL A 1 84 ? -1.093 0.128 9.116 1.00 97.31 84 VAL A C 1
ATOM 700 O O . VAL A 1 84 ? -2.282 0.434 9.046 1.00 97.31 84 VAL A O 1
ATOM 703 N N . ALA A 1 85 ? -0.655 -0.769 10.001 1.00 97.19 85 ALA A N 1
ATOM 704 C CA . ALA A 1 85 ? -1.534 -1.428 10.963 1.00 97.19 85 ALA A CA 1
ATOM 705 C C . ALA A 1 85 ? -2.207 -0.417 11.909 1.00 97.19 85 ALA A C 1
ATOM 707 O O . ALA A 1 85 ? -3.429 -0.438 12.071 1.00 97.19 85 ALA A O 1
ATOM 708 N N . ILE A 1 86 ? -1.426 0.508 12.477 1.00 97.19 86 ILE A N 1
ATOM 709 C CA . ILE A 1 86 ? -1.931 1.606 13.316 1.00 97.19 86 ILE A CA 1
ATOM 710 C C . ILE A 1 86 ? -2.886 2.492 12.511 1.00 97.19 86 ILE A C 1
ATOM 712 O O . ILE A 1 86 ? -3.971 2.827 12.991 1.00 97.19 86 ILE A O 1
ATOM 716 N N . HIS A 1 87 ? -2.514 2.821 11.272 1.00 97.62 87 HIS A N 1
ATOM 717 C CA . HIS A 1 87 ? -3.335 3.622 10.377 1.00 97.62 87 HIS A CA 1
ATOM 718 C C . HIS A 1 87 ? -4.710 2.993 10.155 1.00 97.62 87 HIS A C 1
ATOM 720 O O . HIS A 1 87 ? -5.712 3.686 10.284 1.00 97.62 87 HIS A O 1
ATOM 726 N N . PHE A 1 88 ? -4.786 1.685 9.885 1.00 96.50 88 PHE A N 1
ATOM 727 C CA . PHE A 1 88 ? -6.058 0.988 9.677 1.00 96.50 88 PHE A CA 1
ATOM 728 C C . PHE A 1 88 ? -6.933 0.924 10.926 1.00 96.50 88 PHE A C 1
ATOM 730 O O . PHE A 1 88 ? -8.148 1.083 10.812 1.00 96.50 88 PHE A O 1
ATOM 737 N N . ILE A 1 89 ? -6.344 0.747 12.111 1.00 96.75 89 ILE A N 1
ATOM 738 C CA . ILE A 1 89 ? -7.094 0.815 13.374 1.00 96.75 89 ILE A CA 1
ATOM 739 C C . ILE A 1 89 ? -7.687 2.223 13.558 1.00 96.75 89 ILE A C 1
ATOM 741 O O . ILE A 1 89 ? -8.876 2.365 13.860 1.00 96.75 89 ILE A O 1
ATOM 745 N N . GLY A 1 90 ? -6.886 3.265 13.312 1.00 96.44 90 GLY A N 1
ATOM 746 C CA . GLY A 1 90 ? -7.341 4.655 13.343 1.00 96.44 90 GLY A CA 1
ATOM 747 C C . GLY A 1 90 ? -8.441 4.936 12.318 1.00 96.44 90 GLY A C 1
ATOM 748 O O . GLY A 1 90 ? -9.517 5.402 12.687 1.00 96.44 90 GLY A O 1
ATOM 749 N N . ALA A 1 91 ? -8.215 4.570 11.052 1.00 95.25 91 ALA A N 1
ATOM 750 C CA . ALA A 1 91 ? -9.165 4.713 9.948 1.00 95.25 91 ALA A CA 1
ATOM 751 C C . ALA A 1 91 ? -10.505 4.038 10.250 1.00 95.25 91 ALA A C 1
ATOM 753 O O . ALA A 1 91 ? -11.547 4.655 10.052 1.00 95.25 91 ALA A O 1
ATOM 754 N N . ALA A 1 92 ? -10.500 2.808 10.769 1.00 94.44 92 ALA A N 1
ATOM 755 C CA . ALA A 1 92 ? -11.728 2.109 11.140 1.00 94.44 92 ALA A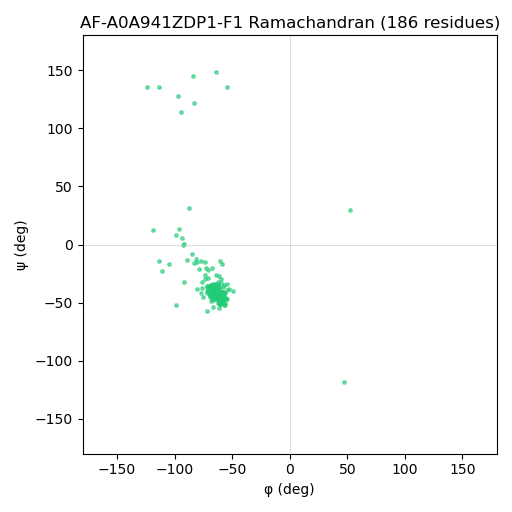 CA 1
ATOM 756 C C . ALA A 1 92 ? -12.504 2.839 12.248 1.00 94.44 92 ALA A C 1
ATOM 758 O O . ALA A 1 92 ? -13.732 2.873 12.216 1.00 94.44 92 ALA A O 1
ATOM 759 N N . THR A 1 93 ? -11.792 3.463 13.189 1.00 94.50 93 THR A N 1
ATOM 760 C CA . THR A 1 93 ? -12.392 4.228 14.293 1.00 94.50 93 THR A CA 1
ATOM 761 C C . THR A 1 93 ? -13.006 5.545 13.808 1.00 94.50 93 THR A C 1
ATOM 763 O O . THR A 1 93 ? -14.089 5.919 14.249 1.00 94.50 93 THR A O 1
ATOM 766 N N . VAL A 1 94 ? -12.349 6.250 12.878 1.00 95.19 94 VAL A N 1
ATOM 767 C CA . VAL A 1 94 ? -12.818 7.554 12.363 1.00 95.19 94 VAL A CA 1
ATOM 768 C C . VAL A 1 94 ? -13.756 7.435 11.156 1.00 95.19 94 VAL A C 1
ATOM 770 O O . VAL A 1 94 ? -14.431 8.405 10.808 1.00 95.19 94 VAL A O 1
ATOM 773 N N . ALA A 1 95 ? -13.849 6.256 10.531 1.00 92.81 95 ALA A N 1
ATOM 774 C CA . ALA A 1 95 ? -14.687 6.002 9.358 1.00 92.81 95 ALA A CA 1
ATOM 775 C C . ALA A 1 95 ? -16.144 6.490 9.498 1.00 92.81 95 ALA A C 1
ATOM 777 O O . ALA A 1 95 ? -16.637 7.079 8.536 1.00 92.81 95 ALA A O 1
ATOM 778 N N . PRO A 1 96 ? -16.833 6.355 10.655 1.00 91.62 96 PRO A N 1
ATOM 779 C CA . PRO A 1 96 ? -18.187 6.887 10.819 1.00 91.62 96 PRO A CA 1
ATOM 780 C C . PRO A 1 96 ? -18.288 8.407 10.620 1.00 91.62 96 PRO A C 1
ATOM 782 O O . PRO A 1 96 ? -19.287 8.892 10.097 1.00 91.62 96 PRO A O 1
ATOM 785 N N . ARG A 1 97 ? -17.247 9.171 10.983 1.00 93.00 97 ARG A N 1
ATOM 786 C CA . ARG A 1 97 ? -17.195 10.630 10.768 1.00 93.00 97 ARG A CA 1
ATOM 787 C C . ARG A 1 97 ? -16.970 10.994 9.303 1.00 93.00 97 ARG A C 1
ATOM 789 O O . ARG A 1 97 ? -17.438 12.032 8.853 1.00 93.00 97 ARG A O 1
ATOM 796 N N . LEU A 1 98 ? -16.278 10.129 8.564 1.00 90.62 98 LEU A N 1
ATOM 797 C CA . LEU A 1 98 ? -15.995 10.285 7.135 1.00 90.62 98 LEU A CA 1
ATOM 798 C C . LEU A 1 98 ? -17.033 9.587 6.244 1.00 90.62 98 LEU A C 1
ATOM 800 O O . LEU A 1 98 ? -16.877 9.561 5.025 1.00 90.62 98 LEU A O 1
ATOM 804 N N . ALA A 1 99 ? -18.095 9.032 6.832 1.00 88.75 99 ALA A N 1
ATOM 805 C CA . ALA A 1 99 ? -19.044 8.174 6.138 1.00 88.75 99 ALA A CA 1
ATOM 806 C C . ALA A 1 99 ? -19.682 8.858 4.921 1.00 88.75 99 ALA A C 1
ATOM 808 O O . ALA A 1 99 ? -19.757 8.250 3.860 1.00 88.75 99 ALA A O 1
ATOM 809 N N . SER A 1 100 ? -20.072 10.133 5.025 1.00 88.38 100 SER A N 1
ATOM 810 C CA . SER A 1 100 ? -20.663 10.881 3.903 1.00 88.38 100 SER A CA 1
ATOM 811 C C . SER A 1 100 ? -19.736 10.949 2.682 1.00 88.38 100 SER A C 1
ATOM 813 O O . SER A 1 100 ? -20.177 10.715 1.556 1.00 88.38 100 SER A O 1
ATOM 815 N N . LEU A 1 101 ? -18.443 11.199 2.905 1.00 88.56 101 LEU A N 1
ATOM 816 C CA . LEU A 1 101 ? -17.422 11.223 1.858 1.00 88.56 101 LEU A CA 1
ATOM 817 C C . LEU A 1 101 ? -17.162 9.819 1.295 1.00 88.56 101 LEU A C 1
ATOM 819 O O . LEU A 1 101 ? -17.083 9.637 0.080 1.00 88.56 101 LEU A O 1
ATOM 823 N N . LEU A 1 102 ? -17.063 8.818 2.174 1.00 86.94 102 LEU A N 1
ATOM 824 C CA . LEU A 1 102 ? -16.825 7.427 1.784 1.00 86.94 102 LEU A CA 1
ATOM 825 C C . LEU A 1 102 ? -17.987 6.857 0.960 1.00 86.94 102 LEU A C 1
ATOM 827 O O . LEU A 1 102 ? -17.744 6.181 -0.038 1.00 86.94 102 LEU A O 1
ATOM 831 N N . TYR A 1 103 ? -19.235 7.176 1.311 1.00 90.25 103 TYR A N 1
ATOM 832 C CA . TYR A 1 103 ? -20.414 6.757 0.552 1.00 90.25 103 TYR A CA 1
ATOM 833 C C . TYR A 1 103 ? -20.477 7.408 -0.831 1.00 90.25 103 TYR A C 1
ATOM 835 O O . TYR A 1 103 ? -20.825 6.739 -1.805 1.00 90.25 103 TYR A O 1
ATOM 843 N N . ALA A 1 104 ? -20.079 8.679 -0.958 1.00 90.25 104 ALA A N 1
ATOM 844 C CA . ALA A 1 104 ? -19.985 9.333 -2.263 1.00 90.25 104 ALA A CA 1
ATOM 845 C C . ALA A 1 104 ? -18.961 8.633 -3.183 1.00 90.25 104 ALA A C 1
ATOM 847 O O . ALA A 1 104 ? -19.203 8.471 -4.381 1.00 90.25 104 ALA A O 1
ATOM 848 N N . GLY A 1 105 ? -17.842 8.165 -2.616 1.00 90.06 105 GLY A N 1
ATOM 849 C CA . GLY A 1 105 ? -16.784 7.445 -3.331 1.00 90.06 105 GLY A CA 1
ATOM 850 C C . GLY A 1 105 ? -16.999 5.934 -3.485 1.00 90.06 105 GLY A C 1
ATOM 851 O O . GLY A 1 105 ? -16.248 5.287 -4.212 1.00 90.06 105 GLY A O 1
ATOM 852 N N . GLU A 1 106 ? -18.009 5.343 -2.847 1.00 91.06 106 GLU A N 1
ATOM 853 C CA . GLU A 1 106 ? -18.159 3.885 -2.750 1.00 91.06 106 GLU A CA 1
ATOM 854 C C . GLU A 1 106 ? -18.220 3.205 -4.124 1.00 91.06 106 GLU A C 1
ATOM 856 O O . GLU A 1 106 ? -17.518 2.225 -4.377 1.00 91.06 106 GLU A O 1
ATOM 861 N N . LYS A 1 107 ? -19.054 3.727 -5.033 1.00 88.44 107 LYS A N 1
ATOM 862 C CA . LYS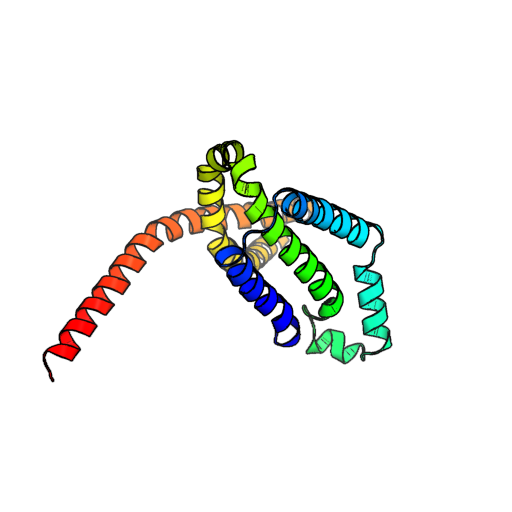 A 1 107 ? -19.243 3.153 -6.373 1.00 88.44 107 LYS A CA 1
ATOM 863 C C . LYS A 1 107 ? -17.948 3.140 -7.199 1.00 88.44 107 LYS A C 1
ATOM 865 O O . LYS A 1 107 ? -17.590 2.053 -7.657 1.00 88.44 107 LYS A O 1
ATOM 870 N N . PRO A 1 108 ? -17.242 4.273 -7.403 1.00 89.50 108 PRO A N 1
ATOM 871 C CA . PRO A 1 108 ? -15.992 4.264 -8.158 1.00 89.50 108 PRO A CA 1
ATOM 872 C C . PRO A 1 108 ? -14.894 3.460 -7.457 1.00 89.50 108 PRO A C 1
ATOM 874 O O . PRO A 1 108 ? -14.194 2.710 -8.130 1.00 89.50 108 PRO A O 1
ATOM 877 N N . ILE A 1 109 ? -14.779 3.530 -6.124 1.00 89.19 109 ILE A N 1
ATOM 878 C CA . ILE A 1 109 ? -13.787 2.742 -5.376 1.00 89.19 109 ILE A CA 1
ATOM 879 C C . ILE A 1 109 ? -14.038 1.245 -5.566 1.00 89.19 109 ILE A C 1
ATOM 881 O O . ILE A 1 109 ? -13.110 0.511 -5.891 1.00 89.19 109 ILE A O 1
ATOM 885 N N . ARG A 1 110 ? -15.287 0.782 -5.423 1.00 87.00 110 ARG A N 1
ATOM 886 C CA . ARG A 1 110 ? -15.643 -0.630 -5.625 1.00 87.00 110 ARG A CA 1
ATOM 887 C C . ARG A 1 110 ? -15.390 -1.080 -7.060 1.00 87.00 110 ARG A C 1
ATOM 889 O O . ARG A 1 110 ? -14.871 -2.173 -7.252 1.00 87.00 110 ARG A O 1
ATOM 896 N N . TYR A 1 111 ? -15.732 -0.246 -8.041 1.00 86.56 111 TYR A N 1
ATOM 897 C CA . TYR A 1 111 ? -15.459 -0.534 -9.447 1.00 86.56 111 TYR A CA 1
ATOM 898 C C . TYR A 1 111 ? -13.955 -0.689 -9.703 1.00 86.56 111 TYR A C 1
ATOM 900 O O . TYR A 1 111 ? -13.532 -1.694 -10.256 1.00 86.56 111 TYR A O 1
ATOM 908 N N . LEU A 1 112 ? -13.129 0.253 -9.240 1.00 88.12 112 LEU A N 1
ATOM 909 C CA . LEU A 1 112 ? -11.673 0.189 -9.406 1.00 88.12 112 LEU A CA 1
ATOM 910 C C . LEU A 1 112 ? -11.042 -0.976 -8.630 1.00 88.12 112 LEU A C 1
ATOM 912 O O . LEU A 1 112 ? -10.140 -1.641 -9.138 1.00 88.12 112 LEU A O 1
ATOM 916 N N . ALA A 1 113 ? -11.540 -1.267 -7.425 1.00 86.69 113 ALA A N 1
ATOM 917 C CA . ALA A 1 113 ? -11.092 -2.399 -6.619 1.00 86.69 113 ALA A CA 1
ATOM 918 C C . ALA A 1 113 ? -11.311 -3.742 -7.334 1.00 86.69 113 ALA A C 1
ATOM 920 O O . ALA A 1 113 ? -10.515 -4.668 -7.157 1.00 86.69 113 ALA A O 1
ATOM 921 N N . GLY A 1 114 ? -12.331 -3.831 -8.189 1.00 85.81 114 GLY A N 1
ATOM 922 C CA . GLY A 1 114 ? -12.600 -4.969 -9.062 1.00 85.81 114 GLY A CA 1
ATOM 923 C C . GLY A 1 114 ? -11.437 -5.375 -9.969 1.00 85.81 114 GLY A C 1
ATOM 924 O O . GLY A 1 114 ? -11.170 -6.564 -10.167 1.00 85.81 114 GLY A O 1
ATOM 925 N N . PHE A 1 115 ? -10.653 -4.393 -10.422 1.00 88.31 115 PHE A N 1
ATOM 926 C CA . PHE A 1 115 ? -9.513 -4.603 -11.314 1.00 88.31 115 PHE A CA 1
ATOM 927 C C . PHE A 1 115 ? -8.245 -5.063 -10.597 1.00 88.31 115 PHE A C 1
ATOM 929 O O . PHE A 1 115 ? -7.337 -5.553 -11.259 1.00 88.31 115 PHE A O 1
ATOM 936 N N . THR A 1 116 ? -8.157 -4.957 -9.266 1.00 87.12 116 THR A N 1
ATOM 937 C CA . THR A 1 116 ? -6.918 -5.246 -8.509 1.00 87.12 116 THR A CA 1
ATOM 938 C C . THR A 1 116 ? -6.352 -6.638 -8.787 1.00 87.12 116 THR A C 1
ATOM 940 O O . THR A 1 116 ? -5.142 -6.791 -8.946 1.00 87.12 116 THR A O 1
ATOM 943 N N . PHE A 1 117 ? -7.221 -7.642 -8.923 1.00 85.56 117 PHE A N 1
ATOM 944 C CA . PHE A 1 117 ? -6.812 -9.001 -9.272 1.00 85.56 117 PHE A CA 1
ATOM 945 C C . PHE A 1 117 ? -6.253 -9.095 -10.697 1.00 85.56 117 PHE A C 1
ATOM 947 O O . PHE A 1 117 ? -5.192 -9.682 -10.902 1.00 85.56 117 PHE A O 1
ATOM 954 N N . ALA A 1 118 ? -6.939 -8.496 -11.675 1.00 89.25 118 ALA A N 1
ATOM 955 C CA . ALA A 1 118 ? -6.480 -8.472 -13.062 1.00 89.25 118 ALA A CA 1
ATOM 956 C C . ALA A 1 118 ? -5.150 -7.716 -13.187 1.00 89.25 118 ALA A C 1
ATOM 958 O O . ALA A 1 118 ? -4.223 -8.207 -13.826 1.00 89.25 118 ALA A O 1
ATOM 959 N N . THR A 1 119 ? -5.020 -6.572 -12.513 1.00 90.06 119 THR A N 1
ATOM 960 C CA . THR A 1 119 ? -3.769 -5.818 -12.435 1.00 90.06 119 THR A CA 1
ATOM 961 C C . THR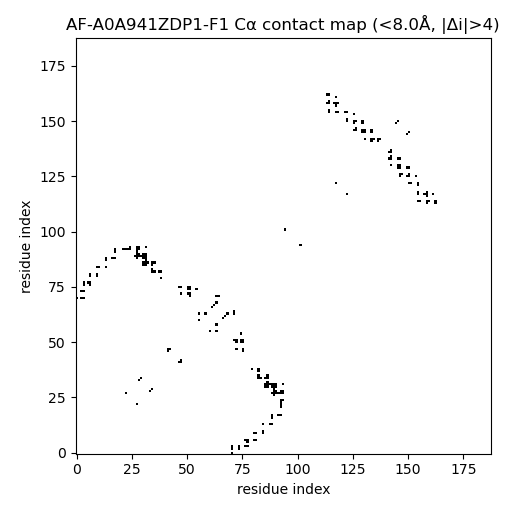 A 1 119 ? -2.654 -6.685 -11.864 1.00 90.06 119 THR A C 1
ATOM 963 O O . THR A 1 119 ? -1.618 -6.834 -12.502 1.00 90.06 119 THR A O 1
ATOM 966 N N . TYR A 1 120 ? -2.862 -7.320 -10.707 1.00 88.75 120 TYR A N 1
ATOM 967 C CA . TYR A 1 120 ? -1.844 -8.169 -10.085 1.00 88.75 120 TYR A CA 1
ATOM 968 C C . TYR A 1 120 ? -1.393 -9.309 -11.006 1.00 88.75 120 TYR A C 1
ATOM 970 O O . TYR A 1 120 ? -0.195 -9.521 -11.171 1.00 88.75 120 TYR A O 1
ATOM 978 N N . LEU A 1 121 ? -2.336 -9.994 -11.654 1.00 89.31 121 LEU A N 1
ATOM 979 C CA . LEU A 1 121 ? -2.030 -11.141 -12.503 1.00 89.31 121 LEU A CA 1
ATOM 980 C C . LEU A 1 121 ? -1.338 -10.745 -13.816 1.00 89.31 121 LEU A C 1
ATOM 982 O O . LEU A 1 121 ? -0.412 -11.426 -14.253 1.00 89.31 121 LEU A O 1
ATOM 986 N N . PHE A 1 122 ? -1.787 -9.661 -14.452 1.00 92.88 122 PHE A N 1
ATOM 987 C CA . PHE A 1 122 ? -1.406 -9.349 -15.830 1.00 92.88 122 PHE A CA 1
ATOM 988 C C . PHE A 1 122 ? -0.395 -8.212 -15.976 1.00 92.88 122 PHE A C 1
ATOM 990 O O . PHE A 1 122 ? 0.219 -8.125 -17.036 1.00 92.88 122 PHE A O 1
ATOM 997 N N . HIS A 1 123 ? -0.167 -7.366 -14.961 1.00 93.50 123 HIS A N 1
ATOM 998 C CA . HIS A 1 123 ? 0.727 -6.210 -15.118 1.00 93.50 123 HIS A CA 1
ATOM 999 C C . HIS A 1 123 ? 2.133 -6.608 -15.582 1.00 93.50 123 HIS A C 1
ATOM 1001 O O . HIS A 1 123 ? 2.615 -6.058 -16.565 1.00 93.50 123 HIS A O 1
ATOM 1007 N N . TYR A 1 124 ? 2.780 -7.583 -14.936 1.00 93.12 124 TYR A N 1
ATOM 1008 C CA . TYR A 1 124 ? 4.155 -7.947 -15.280 1.00 93.12 124 TYR A CA 1
ATOM 1009 C C . TYR A 1 124 ? 4.271 -8.617 -16.665 1.00 93.12 124 TYR A C 1
ATOM 1011 O O . TYR A 1 124 ? 5.077 -8.145 -17.468 1.00 93.12 124 TYR A O 1
ATOM 1019 N N . PRO A 1 125 ? 3.452 -9.632 -17.020 1.00 95.25 125 PRO A N 1
ATOM 1020 C CA . PRO A 1 125 ? 3.462 -10.194 -18.372 1.00 95.25 125 PRO A CA 1
ATOM 1021 C C . PRO A 1 125 ? 3.169 -9.165 -19.470 1.00 95.25 125 PRO A C 1
ATOM 1023 O O . PRO A 1 125 ? 3.834 -9.170 -20.504 1.00 95.25 125 PRO A O 1
ATOM 1026 N N . LEU A 1 126 ? 2.204 -8.265 -19.250 1.00 95.19 126 LEU A N 1
ATOM 1027 C CA . LEU A 1 126 ? 1.851 -7.241 -20.235 1.00 95.19 126 LEU A CA 1
ATOM 1028 C C . LEU A 1 126 ? 2.952 -6.197 -20.389 1.00 95.19 126 LEU A C 1
ATOM 1030 O O . LEU A 1 126 ? 3.266 -5.830 -21.516 1.00 95.19 126 LEU A O 1
ATOM 1034 N N . LEU A 1 127 ? 3.594 -5.777 -19.296 1.00 94.88 127 LEU A N 1
ATOM 1035 C CA . LEU A 1 127 ? 4.739 -4.872 -19.373 1.00 94.88 127 LEU A CA 1
ATOM 1036 C C . LEU A 1 127 ? 5.872 -5.473 -20.209 1.00 94.88 127 LEU A C 1
ATOM 1038 O O . LEU A 1 127 ? 6.439 -4.764 -21.034 1.00 94.88 127 LEU A O 1
ATOM 1042 N N . GLN A 1 128 ? 6.167 -6.768 -20.055 1.00 94.69 128 GLN A N 1
ATOM 1043 C CA . GLN A 1 128 ? 7.175 -7.459 -20.871 1.00 94.69 128 GLN A CA 1
ATOM 1044 C C . GLN A 1 128 ? 6.750 -7.571 -22.342 1.00 94.69 128 GLN A C 1
ATOM 1046 O O . GLN A 1 128 ? 7.537 -7.290 -23.244 1.00 94.69 128 GLN A O 1
ATOM 1051 N N . PHE A 1 129 ? 5.487 -7.921 -22.592 1.00 96.06 129 PHE A N 1
ATOM 1052 C CA . PHE A 1 129 ? 4.929 -7.999 -23.941 1.00 96.06 129 PHE A CA 1
ATOM 1053 C C . PHE A 1 129 ? 4.997 -6.650 -24.669 1.00 96.06 129 PHE A C 1
ATOM 1055 O O . PHE A 1 129 ? 5.517 -6.560 -25.781 1.00 96.06 129 PHE A O 1
ATOM 1062 N N . PHE A 1 130 ? 4.532 -5.578 -24.027 1.00 95.25 130 PHE A N 1
ATOM 1063 C CA . PHE A 1 130 ? 4.583 -4.243 -24.610 1.00 95.25 130 PHE A CA 1
ATOM 1064 C C . PHE A 1 130 ? 6.005 -3.687 -24.672 1.00 95.25 130 PHE A C 1
ATOM 1066 O O . PHE A 1 130 ? 6.292 -2.943 -25.603 1.00 95.25 130 PHE A O 1
ATOM 1073 N N . ALA A 1 131 ? 6.914 -4.067 -23.768 1.00 93.69 131 ALA A N 1
ATOM 1074 C CA . ALA A 1 131 ? 8.331 -3.726 -23.895 1.00 93.69 131 ALA A CA 1
ATOM 1075 C C . ALA A 1 131 ? 8.951 -4.342 -25.160 1.00 93.69 131 ALA A C 1
ATOM 1077 O O . ALA A 1 131 ? 9.684 -3.655 -25.869 1.00 93.69 131 ALA A O 1
ATOM 1078 N N . ALA A 1 132 ? 8.613 -5.598 -25.474 1.00 94.00 132 ALA A N 1
ATOM 1079 C CA . ALA A 1 132 ? 9.067 -6.281 -26.685 1.00 94.00 132 ALA A CA 1
ATOM 1080 C C . ALA A 1 132 ? 8.460 -5.689 -27.969 1.00 94.00 132 ALA A C 1
ATOM 1082 O O . ALA A 1 132 ? 9.130 -5.604 -28.992 1.00 94.00 132 ALA A O 1
ATOM 1083 N N . ILE A 1 133 ? 7.205 -5.231 -27.934 1.00 92.75 133 ILE A N 1
ATOM 1084 C CA . ILE A 1 133 ? 6.620 -4.487 -29.063 1.00 92.75 133 ILE A CA 1
ATOM 1085 C C . ILE A 1 133 ? 7.321 -3.139 -29.220 1.00 92.75 133 ILE A C 1
ATOM 1087 O O . ILE A 1 133 ? 7.717 -2.751 -30.320 1.00 92.75 133 ILE A O 1
ATOM 1091 N N . ALA A 1 134 ? 7.482 -2.421 -28.112 1.00 91.69 134 ALA A N 1
ATOM 1092 C CA . ALA A 1 134 ? 7.958 -1.054 -28.123 1.00 91.69 134 ALA A CA 1
ATOM 1093 C C . ALA A 1 134 ? 9.462 -0.938 -28.431 1.00 91.69 134 ALA A C 1
ATOM 1095 O O . ALA A 1 134 ? 9.918 0.144 -28.789 1.00 91.69 134 ALA A O 1
ATOM 1096 N N . SER A 1 135 ? 10.238 -2.028 -28.363 1.00 90.19 135 SER A N 1
ATOM 1097 C CA . SER A 1 135 ? 11.676 -2.027 -28.680 1.00 90.19 135 SER A CA 1
ATOM 1098 C C . SER A 1 135 ? 12.008 -1.575 -30.106 1.00 90.19 135 SER A C 1
ATOM 1100 O O . SER A 1 135 ? 13.151 -1.228 -30.375 1.00 90.19 135 SER A O 1
ATOM 1102 N N . HIS A 1 136 ? 11.026 -1.555 -31.011 1.00 88.69 136 HIS A N 1
ATOM 1103 C CA . HIS A 1 136 ? 11.174 -1.064 -32.384 1.00 88.69 136 HIS A CA 1
ATOM 1104 C C . HIS A 1 136 ? 11.188 0.471 -32.485 1.00 88.69 136 HIS A C 1
ATOM 1106 O O . HIS A 1 136 ? 11.550 1.013 -33.527 1.00 88.69 136 HIS A O 1
ATOM 1112 N N . PHE A 1 137 ? 10.786 1.181 -31.428 1.00 89.81 137 PHE A N 1
ATOM 1113 C CA . PHE A 1 137 ? 10.775 2.639 -31.392 1.00 89.81 137 PHE A CA 1
ATOM 1114 C C . PHE A 1 137 ? 12.038 3.163 -30.705 1.00 89.81 137 PHE A C 1
ATOM 1116 O O . PHE A 1 137 ? 12.339 2.796 -29.569 1.00 89.81 137 PHE A O 1
ATOM 1123 N N . ASN A 1 138 ? 12.746 4.075 -31.375 1.00 88.31 138 ASN A N 1
ATOM 1124 C CA . ASN A 1 138 ? 13.949 4.710 -30.827 1.00 88.31 138 ASN A CA 1
ATOM 1125 C C . AS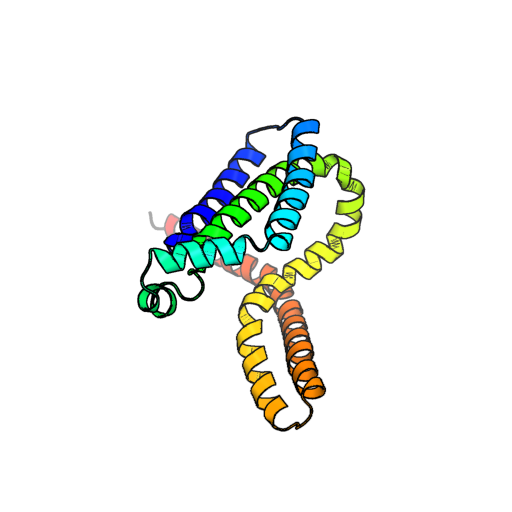N A 1 138 ? 13.636 5.737 -29.721 1.00 88.31 138 ASN A C 1
ATOM 1127 O O . ASN A 1 138 ? 14.505 6.058 -28.914 1.00 88.31 138 ASN A O 1
ATOM 1131 N N . ASP A 1 139 ? 12.402 6.246 -29.662 1.00 93.88 139 ASP A N 1
ATOM 1132 C CA . ASP A 1 139 ? 11.976 7.232 -28.669 1.00 93.88 139 ASP A CA 1
ATOM 1133 C C . ASP A 1 139 ? 11.578 6.560 -27.337 1.00 93.88 139 ASP A C 1
ATOM 1135 O O . ASP A 1 139 ? 10.675 5.717 -27.271 1.00 93.88 139 ASP A O 1
ATOM 1139 N N . GLN A 1 140 ? 12.252 6.953 -26.251 1.00 92.38 140 GLN A N 1
ATOM 1140 C CA . GLN A 1 140 ? 12.022 6.425 -24.904 1.00 92.38 140 GLN A CA 1
ATOM 1141 C C . GLN A 1 140 ? 10.643 6.800 -24.337 1.00 92.38 140 GLN A C 1
ATOM 1143 O O . GLN A 1 140 ? 10.039 5.996 -23.622 1.00 92.38 140 GLN A O 1
ATOM 1148 N N . MET A 1 141 ? 10.136 7.999 -24.631 1.00 94.06 141 MET A N 1
ATOM 1149 C CA . MET A 1 141 ? 8.823 8.448 -24.172 1.00 94.06 141 MET A CA 1
ATOM 1150 C C . MET A 1 141 ? 7.725 7.633 -24.850 1.00 94.06 141 MET A C 1
ATOM 1152 O O . MET A 1 141 ? 6.851 7.105 -24.163 1.00 94.06 141 MET A O 1
ATOM 1156 N N . VAL A 1 142 ? 7.822 7.441 -26.169 1.00 93.00 142 VAL A N 1
ATOM 1157 C CA . VAL A 1 142 ? 6.889 6.594 -26.932 1.00 93.00 142 VAL A CA 1
ATOM 1158 C C . VAL A 1 142 ? 6.899 5.165 -26.392 1.00 93.00 142 VAL A C 1
ATOM 1160 O O . VAL A 1 142 ? 5.836 4.593 -26.144 1.00 93.00 142 VAL A O 1
ATOM 1163 N N . ARG A 1 143 ? 8.085 4.609 -26.113 1.00 91.94 143 ARG A N 1
ATOM 1164 C CA . ARG A 1 143 ? 8.220 3.289 -25.482 1.00 91.94 143 ARG A CA 1
ATOM 1165 C C . ARG A 1 143 ? 7.489 3.191 -24.148 1.00 91.94 143 ARG A C 1
ATOM 1167 O O . ARG A 1 143 ? 6.672 2.289 -23.962 1.00 91.94 143 ARG A O 1
ATOM 1174 N N . ASN A 1 144 ? 7.742 4.133 -23.243 1.00 93.31 144 ASN A N 1
ATOM 1175 C CA . ASN A 1 144 ? 7.119 4.151 -21.921 1.00 93.31 144 ASN A CA 1
ATOM 1176 C C . ASN A 1 144 ? 5.594 4.309 -22.014 1.00 93.31 144 ASN A C 1
ATOM 1178 O O . ASN A 1 144 ? 4.861 3.642 -21.285 1.00 93.31 144 ASN A O 1
ATOM 1182 N N . MET A 1 145 ? 5.108 5.146 -22.935 1.00 95.12 145 MET A N 1
ATOM 1183 C CA . MET A 1 145 ? 3.676 5.325 -23.170 1.00 95.12 145 MET A CA 1
ATOM 1184 C C . MET A 1 145 ? 3.021 4.030 -23.657 1.00 95.12 145 MET A C 1
ATOM 1186 O O . MET A 1 145 ? 2.006 3.626 -23.094 1.00 95.12 145 MET A O 1
ATOM 1190 N N . ILE A 1 146 ? 3.610 3.339 -24.639 1.00 94.06 146 ILE A N 1
ATOM 1191 C CA . ILE A 1 146 ? 3.090 2.053 -25.131 1.00 94.06 146 ILE A CA 1
ATOM 1192 C C . ILE A 1 146 ? 3.054 1.021 -23.999 1.00 94.06 146 ILE A C 1
ATOM 1194 O O . ILE A 1 146 ? 2.041 0.350 -23.813 1.00 94.06 146 ILE A O 1
ATOM 1198 N N . MET A 1 147 ? 4.124 0.926 -23.206 1.00 93.81 147 MET A N 1
ATOM 1199 C CA . MET A 1 147 ? 4.201 -0.007 -22.080 1.00 93.81 147 MET A CA 1
ATOM 1200 C C . MET A 1 147 ? 3.120 0.255 -21.029 1.00 93.81 147 MET A C 1
ATOM 1202 O O . MET A 1 147 ? 2.405 -0.672 -20.646 1.00 93.81 147 MET A O 1
ATOM 1206 N N . ILE A 1 148 ? 2.974 1.501 -20.573 1.00 94.12 148 ILE A N 1
ATOM 1207 C CA . ILE A 1 148 ? 2.031 1.862 -19.507 1.00 94.12 148 ILE A CA 1
ATOM 1208 C C . ILE A 1 148 ? 0.593 1.795 -20.021 1.00 94.12 148 ILE A C 1
ATOM 1210 O O . ILE A 1 148 ? -0.227 1.056 -19.474 1.00 94.12 148 ILE A O 1
ATOM 1214 N N . PHE A 1 149 ? 0.277 2.538 -21.084 1.00 96.25 149 PHE A N 1
ATOM 1215 C CA . PHE A 1 149 ? -1.095 2.645 -21.572 1.00 96.25 149 PHE A CA 1
ATOM 1216 C C . PHE A 1 149 ? -1.569 1.356 -22.236 1.00 96.25 149 PHE A C 1
ATOM 1218 O O . PHE A 1 149 ? -2.721 0.978 -22.035 1.00 96.25 149 PHE A O 1
ATOM 1225 N N . GLY A 1 150 ? -0.694 0.637 -22.946 1.00 94.94 150 GLY A N 1
ATOM 1226 C CA . GLY A 1 150 ? -1.010 -0.683 -23.489 1.00 94.94 150 GLY A CA 1
ATOM 1227 C C . GLY A 1 150 ? -1.359 -1.676 -22.383 1.00 94.94 150 GLY A C 1
ATOM 1228 O O . GLY A 1 150 ? -2.408 -2.320 -22.436 1.00 94.94 150 GLY A O 1
ATOM 1229 N N . SER A 1 151 ? -0.536 -1.746 -21.329 1.00 95.12 151 SER A N 1
ATOM 1230 C CA . SER A 1 151 ? -0.791 -2.643 -20.194 1.00 95.12 151 SER A CA 1
ATOM 1231 C C . SER A 1 151 ? -2.090 -2.286 -19.475 1.00 95.12 151 SER A C 1
ATOM 1233 O O . SER A 1 151 ? -2.921 -3.163 -19.247 1.00 95.12 151 SER A O 1
ATOM 1235 N N . ILE A 1 152 ? -2.308 -1.004 -19.161 1.00 94.38 152 ILE A N 1
ATOM 1236 C CA . ILE A 1 152 ? -3.532 -0.540 -18.491 1.00 94.38 152 ILE A CA 1
ATOM 1237 C C . ILE A 1 152 ? -4.767 -0.823 -19.350 1.00 94.38 152 ILE A C 1
ATOM 1239 O O . ILE A 1 152 ? -5.762 -1.315 -18.822 1.00 94.38 152 ILE A O 1
ATOM 1243 N N . ALA A 1 153 ? -4.712 -0.566 -20.660 1.00 94.94 153 ALA A N 1
ATOM 1244 C CA . ALA A 1 153 ? -5.835 -0.804 -21.563 1.00 94.94 153 ALA A CA 1
ATOM 1245 C C . ALA A 1 153 ? -6.231 -2.286 -21.598 1.00 94.94 153 ALA A C 1
ATOM 1247 O O . ALA A 1 153 ? -7.415 -2.611 -21.493 1.00 94.94 153 ALA A O 1
ATOM 1248 N N . VAL A 1 154 ? -5.252 -3.193 -21.679 1.00 94.06 154 VAL A N 1
ATOM 1249 C CA . VAL A 1 154 ? -5.519 -4.638 -21.670 1.00 94.06 154 VAL A CA 1
ATOM 1250 C C . VAL A 1 154 ? -6.010 -5.107 -20.300 1.00 94.06 154 VAL A C 1
ATOM 1252 O O . VAL A 1 154 ? -6.974 -5.866 -20.236 1.00 94.06 154 VAL A O 1
ATOM 1255 N N . ILE A 1 155 ? -5.426 -4.627 -19.196 1.00 92.88 155 ILE A N 1
ATOM 1256 C CA . ILE A 1 155 ? -5.907 -4.929 -17.836 1.00 92.88 155 ILE A CA 1
ATOM 1257 C C . ILE A 1 155 ? -7.351 -4.465 -17.660 1.00 92.88 155 ILE A C 1
ATOM 1259 O O . ILE A 1 155 ? -8.162 -5.187 -17.086 1.00 92.88 155 ILE A O 1
ATOM 1263 N N . TRP A 1 156 ? -7.692 -3.285 -18.168 1.00 91.69 156 TRP A N 1
ATOM 1264 C CA . TRP A 1 156 ? -9.043 -2.749 -18.094 1.00 91.69 156 TRP A CA 1
ATOM 1265 C C . TRP A 1 156 ? -10.031 -3.567 -18.941 1.00 91.69 156 TRP A C 1
ATOM 1267 O O . TRP A 1 156 ? -11.104 -3.949 -18.466 1.00 91.69 156 TRP A O 1
ATOM 1277 N N . ALA A 1 157 ? -9.653 -3.942 -20.164 1.00 91.38 157 ALA A N 1
ATOM 1278 C CA . ALA A 1 157 ? -10.467 -4.815 -21.008 1.00 91.38 157 ALA A CA 1
ATOM 1279 C C . ALA A 1 157 ? -10.678 -6.201 -20.368 1.00 91.38 157 ALA A C 1
ATOM 1281 O O . ALA A 1 157 ? -11.801 -6.691 -20.281 1.00 91.38 157 ALA A O 1
ATOM 1282 N N . LEU A 1 158 ? -9.621 -6.828 -19.848 1.00 88.12 158 LEU A N 1
ATOM 1283 C CA . LEU A 1 158 ? -9.718 -8.140 -19.205 1.00 88.12 158 LEU A CA 1
ATOM 1284 C C . LEU A 1 158 ? -10.441 -8.079 -17.858 1.00 88.12 158 LEU A C 1
ATOM 1286 O O . LEU A 1 158 ? -11.229 -8.972 -17.543 1.00 88.12 158 LEU A O 1
ATOM 1290 N N . GLY A 1 159 ? -10.203 -7.035 -17.067 1.00 85.56 159 GLY A N 1
ATOM 1291 C CA . GLY A 1 159 ? -10.837 -6.818 -15.769 1.00 85.56 159 GLY A CA 1
ATOM 1292 C C . GLY A 1 159 ? -12.348 -6.661 -15.893 1.00 85.56 159 GLY A C 1
ATOM 1293 O O . GLY A 1 159 ? -13.094 -7.361 -15.214 1.00 85.56 159 GLY A O 1
ATOM 1294 N N . THR A 1 160 ? -12.817 -5.856 -16.853 1.00 84.56 160 THR A N 1
ATOM 1295 C CA . THR A 1 160 ? -14.261 -5.696 -17.104 1.00 84.56 160 THR A CA 1
ATOM 1296 C C . THR A 1 160 ? -14.933 -7.007 -17.525 1.00 84.56 160 THR A C 1
ATOM 1298 O O . THR A 1 160 ? -16.079 -7.264 -17.146 1.00 84.56 160 THR A O 1
ATOM 1301 N N . VAL A 1 161 ? -14.235 -7.865 -18.277 1.00 82.38 161 VAL A N 1
ATOM 1302 C CA . VAL A 1 161 ? -14.746 -9.178 -18.707 1.00 82.38 161 VAL A CA 1
ATOM 1303 C C . VAL A 1 161 ? -14.740 -10.194 -17.561 1.00 82.38 161 VAL A C 1
ATOM 1305 O O . VAL A 1 161 ? -15.718 -10.921 -17.370 1.00 82.38 161 VAL A O 1
ATOM 1308 N N . THR A 1 162 ? -13.653 -10.264 -16.792 1.00 75.88 162 THR A N 1
ATOM 1309 C CA . THR A 1 162 ? -13.489 -11.239 -15.700 1.00 75.88 162 THR A CA 1
ATOM 1310 C C . THR A 1 162 ? -14.378 -10.928 -14.502 1.00 75.88 162 THR A C 1
ATOM 1312 O O . THR A 1 162 ? -14.950 -11.845 -13.911 1.00 75.88 162 THR A O 1
ATOM 1315 N N . GLU A 1 163 ? -14.576 -9.653 -14.177 1.00 68.88 163 GLU A N 1
ATOM 1316 C CA . GLU A 1 163 ? -15.409 -9.239 -13.051 1.00 68.88 163 GLU A CA 1
ATOM 1317 C C . GLU A 1 163 ? -16.890 -9.580 -13.259 1.00 68.88 163 GLU A C 1
ATOM 1319 O O . GLU A 1 163 ? -17.544 -10.073 -12.337 1.00 68.88 163 GLU A O 1
ATOM 1324 N N . ARG A 1 164 ? -17.393 -9.462 -14.496 1.00 66.31 164 ARG A N 1
ATOM 1325 C CA . ARG A 1 164 ? -18.750 -9.909 -14.856 1.00 66.31 164 ARG A CA 1
ATOM 1326 C C . ARG A 1 164 ? -18.941 -11.413 -14.650 1.00 66.31 164 ARG A C 1
ATOM 1328 O O . ARG A 1 164 ? -19.996 -11.834 -14.193 1.00 66.31 164 ARG A O 1
ATOM 1335 N N . ARG A 1 165 ? -17.906 -12.218 -14.914 1.00 69.56 165 ARG A N 1
ATOM 1336 C CA . ARG A 1 165 ? -17.966 -13.686 -14.790 1.00 69.56 165 ARG A CA 1
ATOM 1337 C C . ARG A 1 165 ? -17.746 -14.193 -13.369 1.00 69.56 165 ARG A C 1
ATOM 1339 O O . ARG A 1 165 ? -18.070 -15.342 -13.086 1.00 69.56 165 ARG A O 1
ATOM 1346 N N . LYS A 1 166 ? -17.221 -13.376 -12.452 1.00 68.19 166 LYS A N 1
ATOM 1347 C CA . LYS A 1 166 ? -16.929 -13.803 -11.072 1.00 68.19 166 LYS A CA 1
ATOM 1348 C C . LYS A 1 166 ? -18.197 -14.225 -10.320 1.00 68.19 166 LYS A C 1
ATOM 1350 O O . LYS A 1 166 ? -18.168 -15.198 -9.567 1.00 68.19 166 LYS A O 1
ATOM 1355 N N . ALA A 1 167 ? -19.313 -13.529 -10.553 1.00 68.25 167 ALA A N 1
ATOM 1356 C CA . ALA A 1 167 ? -20.613 -13.881 -9.982 1.00 68.25 167 ALA A CA 1
ATOM 1357 C C . ALA A 1 167 ? -21.140 -15.215 -10.535 1.00 68.25 167 ALA A C 1
ATOM 1359 O O . ALA A 1 167 ? -21.598 -16.061 -9.765 1.00 68.25 167 ALA A O 1
ATOM 1360 N N . ASP A 1 168 ? -21.009 -15.426 -11.843 1.00 75.06 168 ASP A N 1
ATOM 1361 C CA . ASP A 1 168 ? -21.462 -16.647 -12.512 1.00 75.06 168 ASP A CA 1
ATOM 1362 C C . ASP A 1 168 ? -20.615 -17.857 -12.111 1.00 75.06 168 ASP A C 1
ATOM 1364 O O . ASP A 1 168 ? -21.159 -18.901 -11.762 1.00 75.06 168 ASP A O 1
ATOM 1368 N N . ILE A 1 169 ? -19.290 -17.699 -12.050 1.00 76.88 169 ILE A N 1
ATOM 1369 C CA . ILE A 1 169 ? -18.364 -18.742 -11.592 1.00 76.88 169 ILE A CA 1
ATOM 1370 C C . ILE A 1 169 ? -18.648 -19.103 -10.133 1.00 76.88 169 ILE A C 1
ATOM 1372 O O . ILE A 1 169 ? -18.700 -20.283 -9.796 1.00 76.88 169 ILE A O 1
ATOM 1376 N N . LYS A 1 170 ? -18.893 -18.114 -9.260 1.00 77.62 170 LYS A N 1
ATOM 1377 C CA . LYS A 1 170 ? -19.262 -18.377 -7.861 1.00 77.62 170 LYS A CA 1
ATOM 1378 C C . LYS A 1 170 ? -20.566 -19.173 -7.767 1.00 77.62 170 LYS A C 1
ATOM 1380 O O . LYS A 1 170 ? -20.616 -20.139 -7.011 1.00 77.62 170 LYS A O 1
ATOM 1385 N N . ARG A 1 171 ? -21.603 -18.798 -8.527 1.00 80.19 171 ARG A N 1
ATOM 1386 C CA . ARG A 1 171 ? -22.868 -19.556 -8.581 1.00 80.19 171 ARG A CA 1
ATOM 1387 C C . ARG A 1 171 ? -22.650 -20.975 -9.091 1.00 80.19 171 ARG A C 1
ATOM 1389 O O . ARG A 1 171 ? -23.196 -21.905 -8.514 1.00 80.19 171 ARG A O 1
ATOM 1396 N N . TRP A 1 172 ? -21.832 -21.141 -10.125 1.00 85.19 172 TRP A N 1
ATOM 1397 C CA . TRP A 1 172 ? -21.528 -22.445 -10.706 1.00 85.19 172 TRP A CA 1
ATOM 1398 C C . TRP A 1 172 ? -20.780 -23.347 -9.716 1.00 85.19 172 TRP A C 1
ATOM 1400 O O . TRP A 1 172 ? -2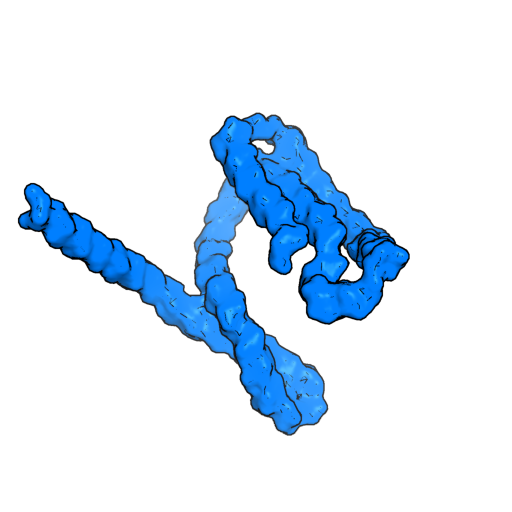1.183 -24.485 -9.505 1.00 85.19 172 TRP A O 1
ATOM 1410 N N . ILE A 1 173 ? -19.754 -22.829 -9.031 1.00 84.69 173 ILE A N 1
ATOM 1411 C CA . ILE A 1 173 ? -19.015 -23.574 -7.998 1.00 84.69 173 ILE A CA 1
ATOM 1412 C C . ILE A 1 173 ? -19.934 -23.956 -6.834 1.00 84.69 173 ILE A C 1
ATOM 1414 O O . ILE A 1 173 ? -19.914 -25.106 -6.408 1.00 84.69 173 ILE A O 1
ATOM 1418 N N . LEU A 1 174 ? -20.758 -23.027 -6.333 1.00 85.31 174 LEU A N 1
ATOM 1419 C CA . LEU A 1 174 ? -21.700 -23.322 -5.247 1.00 85.31 174 LEU A CA 1
ATOM 1420 C C . LEU A 1 174 ? -22.726 -24.383 -5.660 1.00 85.31 174 LEU A C 1
ATOM 1422 O O . LEU A 1 174 ? -22.951 -25.323 -4.905 1.00 85.31 174 LEU A O 1
ATOM 1426 N N . PHE A 1 175 ? -23.262 -24.293 -6.879 1.00 85.75 175 PHE A N 1
ATOM 1427 C CA . PHE A 1 175 ? -24.158 -25.303 -7.439 1.00 85.75 175 PHE A CA 1
ATOM 1428 C C . PHE A 1 175 ? -23.509 -26.694 -7.471 1.00 85.75 175 PHE A C 1
ATOM 1430 O O . PHE A 1 175 ? -24.114 -27.669 -7.028 1.00 85.75 175 PHE A O 1
ATOM 1437 N N . TRP A 1 176 ? -22.262 -26.805 -7.941 1.00 84.50 176 TRP A N 1
ATOM 1438 C CA . TRP A 1 176 ? -21.549 -28.085 -7.952 1.00 84.50 176 TRP A CA 1
ATOM 1439 C C . TRP A 1 176 ? -21.215 -28.592 -6.548 1.00 84.50 176 TRP A C 1
ATOM 1441 O O . TRP A 1 176 ? -21.364 -29.786 -6.296 1.00 84.50 176 TRP A O 1
ATOM 1451 N N . CYS A 1 177 ? -20.826 -27.715 -5.619 1.00 82.19 177 CYS A N 1
ATOM 1452 C CA . CYS A 1 177 ? -20.608 -28.084 -4.219 1.00 82.19 177 CYS A CA 1
ATOM 1453 C C . CYS A 1 177 ? -21.890 -28.621 -3.562 1.00 82.19 177 CYS A C 1
ATOM 1455 O O . CYS A 1 177 ? -21.831 -29.627 -2.857 1.00 82.19 177 CYS A O 1
ATOM 1457 N N . GLU A 1 178 ? -23.047 -28.006 -3.820 1.00 82.31 178 GLU A N 1
ATOM 1458 C CA . GLU A 1 178 ? -24.349 -28.480 -3.332 1.00 82.31 178 GLU A CA 1
ATOM 1459 C C . GLU A 1 178 ? -24.779 -29.801 -3.988 1.00 82.31 178 GLU A C 1
ATOM 1461 O O . GLU A 1 178 ? -25.325 -30.687 -3.327 1.00 82.31 178 GLU A O 1
ATOM 1466 N N . LEU A 1 179 ? -24.501 -29.980 -5.283 1.00 79.56 179 LEU A N 1
ATOM 1467 C CA . LEU A 1 179 ? -24.784 -31.228 -5.993 1.00 79.56 179 LEU A CA 1
ATOM 1468 C C . LEU A 1 179 ? -23.930 -32.391 -5.459 1.00 79.56 179 LEU A C 1
ATOM 1470 O O . LEU A 1 179 ? -24.427 -33.508 -5.296 1.00 79.56 179 LEU A O 1
ATOM 1474 N N . PHE A 1 180 ? -22.652 -32.134 -5.170 1.00 74.69 180 PHE A N 1
ATOM 1475 C CA . PHE A 1 180 ? -21.753 -33.119 -4.572 1.00 74.69 180 PHE A CA 1
ATOM 1476 C C . PHE A 1 180 ? -22.099 -33.403 -3.105 1.00 74.69 180 PHE A C 1
ATOM 1478 O O . PHE A 1 180 ? -22.111 -34.571 -2.719 1.00 74.69 180 PHE A O 1
ATOM 1485 N N . SER A 1 181 ? -22.457 -32.393 -2.302 1.00 70.19 181 SER A N 1
ATOM 1486 C CA . SER A 1 181 ? -22.844 -32.607 -0.899 1.00 70.19 181 SER A CA 1
ATOM 1487 C C . SER A 1 181 ? -24.133 -33.427 -0.768 1.00 70.19 181 SER A C 1
ATOM 1489 O O . SER A 1 181 ? -24.205 -34.323 0.073 1.00 70.19 181 SER A O 1
ATOM 1491 N N . ARG A 1 182 ? -25.115 -33.217 -1.658 1.00 59.41 182 ARG A N 1
ATOM 1492 C CA . ARG A 1 182 ? -26.342 -34.031 -1.714 1.00 59.41 182 ARG A CA 1
ATOM 1493 C C . ARG A 1 182 ? -26.086 -35.487 -2.104 1.00 59.41 182 ARG A C 1
ATOM 1495 O O . ARG A 1 182 ? -26.765 -36.370 -1.594 1.00 59.41 182 ARG A O 1
ATOM 1502 N N . LYS A 1 183 ? -25.114 -35.770 -2.978 1.00 56.91 183 LYS A N 1
ATOM 1503 C CA . LYS A 1 183 ? -24.791 -37.153 -3.382 1.00 56.91 183 LYS A CA 1
ATOM 1504 C C . LYS A 1 183 ? -24.061 -37.959 -2.303 1.00 56.91 183 LYS A C 1
ATOM 1506 O O . LYS A 1 183 ? -24.184 -39.180 -2.302 1.00 56.91 183 LYS A O 1
ATOM 1511 N N . VAL A 1 184 ? -23.331 -37.305 -1.398 1.00 55.03 184 VAL A N 1
ATOM 1512 C CA . VAL A 1 184 ? -22.620 -37.979 -0.294 1.00 55.03 184 VAL A CA 1
ATOM 1513 C C . VAL A 1 184 ? -23.581 -38.408 0.825 1.00 55.03 184 VAL A C 1
ATOM 1515 O O . VAL A 1 184 ? -23.387 -39.468 1.405 1.00 55.03 184 VAL A O 1
ATOM 1518 N N . TRP A 1 185 ? -24.663 -37.660 1.068 1.00 46.41 185 TRP A N 1
ATOM 1519 C CA . TRP A 1 185 ? -25.651 -37.973 2.116 1.00 46.41 185 TRP A CA 1
ATOM 1520 C C . TRP A 1 185 ? -26.711 -39.019 1.739 1.00 46.41 185 TRP A C 1
ATOM 1522 O O . TRP A 1 185 ? -27.412 -39.503 2.614 1.00 46.41 185 TRP A O 1
ATOM 1532 N N . VAL A 1 186 ? -26.842 -39.387 0.461 1.00 51.06 186 VAL A N 1
ATOM 1533 C CA . VAL A 1 186 ? -27.806 -40.417 0.004 1.00 51.06 186 VAL A CA 1
ATOM 1534 C C . VAL A 1 186 ? -27.168 -41.822 -0.032 1.00 51.06 186 VAL A C 1
ATOM 1536 O O . VAL A 1 186 ? -27.814 -42.798 -0.401 1.00 51.06 186 VAL A O 1
ATOM 1539 N N . ARG A 1 187 ? -25.885 -41.949 0.336 1.00 44.84 187 ARG A N 1
ATOM 1540 C CA . ARG A 1 187 ? -25.128 -43.218 0.349 1.00 44.84 187 ARG A CA 1
ATOM 1541 C C . ARG A 1 187 ? -24.600 -43.631 1.735 1.00 44.84 187 ARG A C 1
ATOM 1543 O O . ARG A 1 187 ? -23.780 -44.545 1.799 1.00 44.84 187 ARG A O 1
ATOM 1550 N N . LEU A 1 188 ? -25.064 -42.987 2.805 1.00 43.84 188 LEU A N 1
ATOM 1551 C CA . LEU A 1 188 ? -24.881 -43.401 4.203 1.00 43.84 188 LEU A CA 1
ATOM 1552 C C . LEU A 1 188 ? -26.254 -43.695 4.808 1.00 43.84 188 LEU A C 1
ATOM 1554 O O . LEU A 1 188 ? -26.323 -44.623 5.638 1.00 43.84 188 LEU A O 1
#